Protein AF-A0A381NV30-F1 (afdb_monomer)

Secondary structure (DSSP, 8-state):
-PPPPPHHHHHHHHHHHHHHHH-GGGHHHHHHHHHHHHHHHHHHHHHHT-SS-S----HHHHHHHHHTT--TTTT------HHHHHHHHHHHHHHHIIIIIHHHHHHHHHHHHTTSS-HHHHHHHHHTT-HHHHHHHHHHTTS-HHHHHHHHHHHHHHHHHHHHHHHHS-TT-PPPHHHHHHHHT---SS-TTT-PPEEEEEEETTEEEEEETTT--EE---SSS-TTT---GGGEEEE-SSTT-S-EEEEETTTTEEEEEEE-SSPPPGGGHHHHHHHTHHHHHHHHHTT-BPPPPP-SSSS---TTTTSSS--

Radius of gyration: 19.34 Å; Cα contacts (8 Å, |Δi|>4): 496; chains: 1; bounding box: 48×49×52 Å

Structure (mmCIF, N/CA/C/O backbone):
data_AF-A0A381NV30-F1
#
_entry.id   AF-A0A381NV30-F1
#
loop_
_atom_site.group_PDB
_atom_site.id
_atom_site.type_symbol
_atom_site.label_atom_id
_atom_site.label_alt_id
_atom_site.label_comp_id
_atom_site.label_asym_id
_atom_site.label_entity_id
_atom_site.label_seq_id
_atom_site.pdbx_PDB_ins_code
_atom_site.Cartn_x
_atom_site.Cartn_y
_atom_site.Cartn_z
_atom_site.occupancy
_atom_site.B_iso_or_equiv
_atom_site.auth_seq_id
_atom_site.auth_comp_id
_atom_site.auth_asym_id
_atom_site.auth_atom_id
_atom_site.pdbx_PDB_model_num
ATOM 1 N N . MET A 1 1 ? 3.548 28.035 22.155 1.00 33.06 1 MET A N 1
ATOM 2 C CA . MET A 1 1 ? 4.574 26.983 22.304 1.00 33.06 1 MET A CA 1
ATOM 3 C C . MET A 1 1 ? 4.359 26.017 21.157 1.00 33.06 1 MET A C 1
ATOM 5 O O . MET A 1 1 ? 3.397 25.266 21.190 1.00 33.06 1 MET A O 1
ATOM 9 N N . THR A 1 2 ? 5.133 26.147 20.084 1.00 33.75 2 THR A N 1
ATOM 10 C CA . THR A 1 2 ? 5.095 25.210 18.958 1.00 33.75 2 THR A CA 1
ATOM 11 C C . THR A 1 2 ? 5.756 23.916 19.415 1.00 33.75 2 THR A C 1
ATOM 13 O O . THR A 1 2 ? 6.919 23.932 19.814 1.00 33.75 2 THR A O 1
ATOM 16 N N . CYS A 1 3 ? 4.992 22.823 19.443 1.00 38.00 3 CYS A N 1
ATOM 17 C CA . CYS A 1 3 ? 5.548 21.482 19.610 1.00 38.00 3 CYS A CA 1
ATOM 18 C C . CYS A 1 3 ? 6.599 21.271 18.503 1.00 38.00 3 CYS A C 1
ATOM 20 O O . CYS A 1 3 ? 6.339 21.714 17.380 1.00 38.00 3 CYS A O 1
ATOM 22 N N . PRO A 1 4 ? 7.771 20.671 18.775 1.00 48.91 4 PRO A N 1
ATOM 23 C CA . PRO A 1 4 ? 8.712 20.349 17.708 1.00 48.91 4 PRO A CA 1
ATOM 24 C C . PRO A 1 4 ? 8.004 19.449 16.687 1.00 48.91 4 PRO A C 1
ATOM 26 O O . PRO A 1 4 ? 7.469 18.402 17.050 1.00 48.91 4 PRO A O 1
ATOM 29 N N . THR A 1 5 ? 7.932 19.889 15.431 1.00 58.44 5 THR A N 1
ATOM 30 C CA . THR A 1 5 ? 7.382 19.082 14.341 1.00 58.44 5 THR A CA 1
ATOM 31 C C . THR A 1 5 ? 8.340 17.930 14.043 1.00 58.44 5 THR A C 1
ATOM 33 O O . THR A 1 5 ? 9.559 18.095 14.065 1.00 58.44 5 THR A O 1
ATOM 36 N N . SER A 1 6 ? 7.793 16.730 13.830 1.00 80.12 6 SER A N 1
ATOM 37 C CA . SER A 1 6 ? 8.586 15.562 13.433 1.00 80.12 6 SER A CA 1
ATOM 38 C C . SER A 1 6 ? 9.303 15.851 12.103 1.00 80.12 6 SER A C 1
ATOM 40 O O . SER A 1 6 ? 8.661 16.388 11.195 1.00 80.12 6 SER A O 1
ATOM 42 N N . PRO A 1 7 ? 10.582 15.458 11.919 1.00 90.06 7 PRO A N 1
ATOM 43 C CA . PRO A 1 7 ? 11.287 15.614 10.644 1.00 90.06 7 PRO A CA 1
ATOM 44 C C . PRO A 1 7 ? 10.535 15.024 9.440 1.00 90.06 7 PRO A C 1
ATOM 46 O O . PRO A 1 7 ? 10.698 15.507 8.321 1.00 90.06 7 PRO A O 1
ATOM 49 N N . LEU A 1 8 ? 9.701 13.997 9.657 1.00 93.00 8 LEU A N 1
ATOM 50 C CA . LEU A 1 8 ? 8.838 13.418 8.622 1.00 93.00 8 LEU A CA 1
ATOM 51 C C . LEU A 1 8 ? 7.687 14.351 8.228 1.00 93.00 8 LEU A C 1
ATOM 53 O O . LEU A 1 8 ? 7.374 14.459 7.046 1.00 93.00 8 LEU A O 1
ATOM 57 N N . LEU A 1 9 ? 7.083 15.055 9.191 1.00 93.19 9 LEU A N 1
ATOM 58 C CA . LEU A 1 9 ? 6.011 16.020 8.922 1.00 93.19 9 LEU A CA 1
ATOM 59 C C . LEU A 1 9 ? 6.534 17.216 8.125 1.00 93.19 9 LEU A C 1
ATOM 61 O O . LEU A 1 9 ? 5.873 17.664 7.189 1.00 93.19 9 LEU A O 1
ATOM 65 N N . ASP A 1 10 ? 7.737 17.694 8.446 1.00 93.62 10 ASP A N 1
ATOM 66 C CA . ASP A 1 10 ? 8.376 18.780 7.699 1.00 93.62 10 ASP A CA 1
ATOM 67 C C . ASP A 1 10 ? 8.672 18.354 6.248 1.00 93.62 10 ASP A C 1
ATOM 69 O O . ASP A 1 10 ? 8.380 19.099 5.307 1.00 93.62 10 ASP A O 1
ATOM 73 N N . GLN A 1 11 ? 9.180 17.130 6.048 1.00 95.12 11 GLN A N 1
ATOM 74 C CA . GLN A 1 11 ? 9.400 16.555 4.714 1.00 95.12 11 GLN A CA 1
ATOM 75 C C . GLN A 1 11 ? 8.091 16.409 3.928 1.00 95.12 11 GLN A C 1
ATOM 77 O O . GLN A 1 11 ? 8.014 16.849 2.777 1.00 95.12 11 GLN A O 1
ATOM 82 N N . ALA A 1 12 ? 7.048 15.855 4.550 1.00 96.12 12 ALA A N 1
ATOM 83 C CA . ALA A 1 12 ? 5.730 15.711 3.941 1.00 96.12 12 ALA A CA 1
ATOM 84 C C . ALA A 1 12 ? 5.158 17.075 3.519 1.00 96.12 12 ALA A C 1
ATOM 86 O O . ALA A 1 12 ? 4.729 17.259 2.376 1.00 96.12 12 ALA A O 1
ATOM 87 N N . GLN A 1 13 ? 5.230 18.072 4.406 1.00 96.06 13 GLN A N 1
ATOM 88 C CA . GLN A 1 13 ? 4.738 19.422 4.144 1.00 96.06 13 GLN A CA 1
ATOM 89 C C . GLN A 1 13 ? 5.488 20.114 3.005 1.00 96.06 13 GLN A C 1
ATOM 91 O O . GLN A 1 13 ? 4.851 20.738 2.145 1.00 96.06 13 GLN A O 1
ATOM 96 N N . ALA A 1 14 ? 6.815 19.989 2.964 1.00 96.00 14 ALA A N 1
ATOM 97 C CA . ALA A 1 14 ? 7.620 20.501 1.862 1.00 96.00 14 ALA A CA 1
ATOM 98 C C . ALA A 1 14 ? 7.223 19.837 0.535 1.00 96.00 14 ALA A C 1
ATOM 100 O O . ALA A 1 14 ? 6.992 20.531 -0.461 1.00 96.00 14 ALA A O 1
ATOM 101 N N . ARG A 1 15 ? 7.054 18.508 0.533 1.00 96.12 15 ARG A N 1
ATOM 102 C CA . ARG A 1 15 ? 6.697 17.746 -0.666 1.00 96.12 15 ARG A CA 1
ATOM 103 C C . ARG A 1 15 ? 5.306 18.097 -1.194 1.00 96.12 15 ARG A C 1
ATOM 105 O O . ARG A 1 15 ? 5.177 18.375 -2.385 1.00 96.12 15 ARG A O 1
ATOM 112 N N . TRP A 1 16 ? 4.291 18.198 -0.333 1.00 97.44 16 TRP A N 1
ATOM 113 C CA . TRP A 1 16 ? 2.950 18.652 -0.730 1.00 97.44 16 TRP A CA 1
ATOM 114 C C . TRP A 1 16 ? 2.937 20.077 -1.272 1.00 97.44 16 TRP A C 1
ATOM 116 O O . TRP A 1 16 ? 2.204 20.369 -2.213 1.00 97.44 16 TRP A O 1
ATOM 126 N N . THR A 1 17 ? 3.731 20.973 -0.684 1.00 96.94 17 THR A N 1
ATOM 127 C CA . THR A 1 17 ? 3.820 22.366 -1.146 1.00 96.94 17 THR A CA 1
ATOM 128 C C . THR A 1 17 ? 4.416 22.432 -2.551 1.00 96.94 17 THR A C 1
ATOM 130 O O . THR A 1 17 ? 3.876 23.122 -3.418 1.00 96.94 17 THR A O 1
ATOM 133 N N . ALA A 1 18 ? 5.483 21.667 -2.801 1.00 96.38 18 ALA A N 1
ATOM 134 C CA . ALA A 1 18 ? 6.073 21.545 -4.129 1.00 96.38 18 ALA A CA 1
ATOM 135 C C . ALA A 1 18 ? 5.076 20.947 -5.137 1.00 96.38 18 ALA A C 1
ATOM 137 O O . ALA A 1 18 ? 4.889 21.513 -6.213 1.00 96.38 18 ALA A O 1
ATOM 138 N N . LEU A 1 19 ? 4.387 19.862 -4.766 1.00 95.50 19 LEU A N 1
ATOM 139 C CA . LEU A 1 19 ? 3.415 19.196 -5.634 1.00 95.50 19 LEU A CA 1
ATOM 140 C C . LEU A 1 19 ? 2.226 20.101 -5.977 1.00 95.50 19 LEU A C 1
ATOM 142 O O . LEU A 1 19 ? 1.873 20.218 -7.142 1.00 95.50 19 LEU A O 1
ATOM 146 N N . GLY A 1 20 ? 1.647 20.794 -4.993 1.00 96.00 20 GLY A N 1
ATOM 147 C CA . GLY A 1 20 ? 0.527 21.711 -5.226 1.00 96.00 20 GLY A CA 1
ATOM 148 C C . GLY A 1 20 ? 0.910 22.950 -6.041 1.00 96.00 20 GLY A C 1
ATOM 149 O O . GLY A 1 20 ? 0.062 23.519 -6.720 1.00 96.00 20 GLY A O 1
ATOM 150 N N . THR A 1 21 ? 2.186 23.351 -6.008 1.00 96.38 21 THR A N 1
ATOM 151 C CA . THR A 1 21 ? 2.705 24.421 -6.876 1.00 96.38 21 THR A CA 1
ATOM 152 C C . THR A 1 21 ? 2.874 23.932 -8.315 1.00 96.38 21 THR A C 1
ATOM 154 O O . THR A 1 21 ? 2.541 24.658 -9.247 1.00 96.38 21 THR A O 1
ATOM 157 N N . ALA A 1 22 ? 3.390 22.712 -8.500 1.00 94.12 22 ALA A N 1
ATOM 158 C CA . ALA A 1 22 ? 3.625 22.126 -9.819 1.00 94.12 22 ALA A CA 1
ATOM 159 C C . ALA A 1 22 ? 2.324 21.694 -10.517 1.00 94.12 22 ALA A C 1
ATOM 161 O O . ALA A 1 22 ? 2.171 21.921 -11.716 1.00 94.12 22 ALA A O 1
ATOM 162 N N . THR A 1 23 ? 1.383 21.127 -9.759 1.00 93.62 23 THR A N 1
ATOM 163 C CA . THR A 1 23 ? 0.134 20.549 -10.269 1.00 93.62 23 THR A CA 1
ATOM 164 C C . THR A 1 23 ? -1.047 20.975 -9.384 1.00 93.62 23 THR A C 1
ATOM 166 O O . THR A 1 23 ? -1.479 20.215 -8.511 1.00 93.62 23 THR A O 1
ATOM 169 N N . PRO A 1 24 ? -1.594 22.192 -9.583 1.00 94.44 24 PRO A N 1
ATOM 170 C CA . PRO A 1 24 ? -2.668 22.739 -8.746 1.00 94.44 24 PRO A CA 1
ATOM 171 C C . PRO A 1 24 ? -3.934 21.873 -8.674 1.00 94.44 24 PRO A C 1
ATOM 173 O O . PRO A 1 24 ? -4.606 21.858 -7.643 1.00 94.44 24 PRO A O 1
ATOM 176 N N . ASP A 1 25 ? -4.229 21.104 -9.724 1.00 93.88 25 ASP A N 1
ATOM 177 C CA . ASP A 1 25 ? -5.396 20.212 -9.791 1.00 93.88 25 ASP A CA 1
ATOM 178 C C . ASP A 1 25 ? -5.352 19.082 -8.747 1.00 93.88 25 ASP A C 1
ATOM 180 O O . ASP A 1 25 ? -6.389 18.528 -8.382 1.00 93.88 25 ASP A O 1
ATOM 184 N N . LEU A 1 26 ? -4.173 18.779 -8.190 1.00 94.69 26 LEU A N 1
ATOM 185 C CA . LEU A 1 26 ? -4.021 17.807 -7.105 1.00 94.69 26 LEU A CA 1
ATOM 186 C C . LEU A 1 26 ? -4.407 18.367 -5.729 1.00 94.69 26 LEU A C 1
ATOM 188 O O . LEU A 1 26 ? -4.355 17.627 -4.747 1.00 94.69 26 LEU A O 1
ATOM 192 N N . ALA A 1 27 ? -4.810 19.638 -5.609 1.00 94.94 27 ALA A N 1
ATOM 193 C CA . ALA A 1 27 ? -5.115 20.256 -4.317 1.00 94.94 27 ALA A CA 1
ATOM 194 C C . ALA A 1 27 ? -6.122 19.463 -3.447 1.00 94.94 27 ALA A C 1
ATOM 196 O O . ALA A 1 27 ? -5.835 19.286 -2.258 1.00 94.94 27 ALA A O 1
ATOM 197 N N . PRO A 1 28 ? -7.241 18.919 -3.975 1.00 94.31 28 PRO A N 1
ATOM 198 C CA . PRO A 1 28 ? -8.150 18.089 -3.178 1.00 94.31 28 PRO A CA 1
ATOM 199 C C . PRO A 1 28 ? -7.503 16.780 -2.700 1.00 94.31 28 PRO A C 1
ATOM 201 O O . PRO A 1 28 ? -7.661 16.398 -1.541 1.00 94.31 28 PRO A O 1
ATOM 204 N N . ALA A 1 29 ? -6.722 16.122 -3.563 1.00 94.62 29 ALA A N 1
ATOM 205 C CA . ALA A 1 29 ? -6.013 14.889 -3.222 1.00 94.62 29 ALA A CA 1
ATOM 206 C C . ALA A 1 29 ? -4.933 15.135 -2.155 1.00 94.62 29 ALA A C 1
ATOM 208 O O . ALA A 1 29 ? -4.819 14.367 -1.202 1.00 94.62 29 ALA A O 1
ATOM 209 N N . ILE A 1 30 ? -4.198 16.247 -2.260 1.00 96.62 30 ILE A N 1
ATOM 210 C CA . ILE A 1 30 ? -3.218 16.690 -1.259 1.00 96.62 30 ILE A CA 1
ATOM 211 C C . ILE A 1 30 ? -3.899 16.951 0.090 1.00 96.62 30 ILE A C 1
ATOM 213 O O . ILE A 1 30 ? -3.352 16.590 1.132 1.00 96.62 30 ILE A O 1
ATOM 217 N N . ALA A 1 31 ? -5.086 17.565 0.099 1.00 95.06 31 ALA A N 1
ATOM 218 C CA . ALA A 1 31 ? -5.823 17.832 1.332 1.00 95.06 31 ALA A CA 1
ATOM 219 C C . ALA A 1 31 ? -6.233 16.537 2.052 1.00 95.06 31 ALA A C 1
ATOM 221 O O . ALA A 1 31 ? -5.998 16.413 3.254 1.00 95.06 31 ALA A O 1
ATOM 222 N N . LEU A 1 32 ? -6.771 15.557 1.318 1.00 95.00 32 LEU A N 1
ATOM 223 C CA . LEU A 1 32 ? -7.085 14.235 1.866 1.00 95.00 32 LEU A CA 1
ATOM 224 C C . LEU A 1 32 ? -5.817 13.525 2.364 1.00 95.00 32 LEU A C 1
ATOM 226 O O . LEU A 1 32 ? -5.769 13.036 3.491 1.00 95.00 32 LEU A O 1
ATOM 230 N N . GLN A 1 33 ? -4.763 13.511 1.547 1.00 95.19 33 GLN A N 1
ATOM 231 C CA . GLN A 1 33 ? -3.513 12.837 1.880 1.00 95.19 33 GLN A CA 1
ATOM 232 C C . GLN A 1 33 ? -2.843 13.422 3.129 1.00 95.19 33 GLN A C 1
ATOM 234 O O . GLN A 1 33 ? -2.292 12.661 3.919 1.00 95.1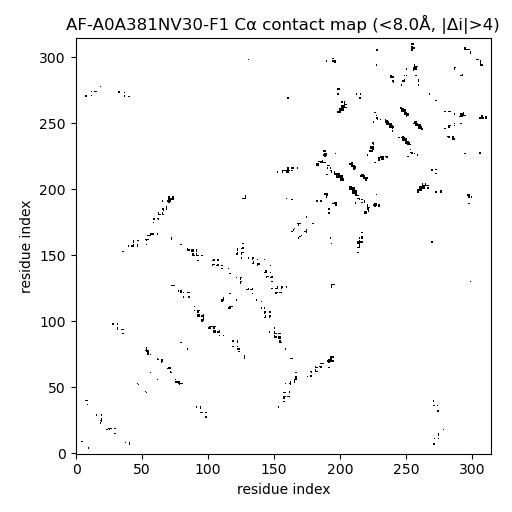9 33 GLN A O 1
ATOM 239 N N . ARG A 1 34 ? -2.934 14.739 3.356 1.00 95.62 34 ARG A N 1
ATOM 240 C CA . ARG A 1 34 ? -2.456 15.382 4.591 1.00 95.62 34 ARG A CA 1
ATOM 241 C C . ARG A 1 34 ? -3.080 14.776 5.841 1.00 95.62 34 ARG A C 1
ATOM 243 O O . ARG A 1 34 ? -2.356 14.467 6.783 1.00 95.62 34 ARG A O 1
ATOM 250 N N . ALA A 1 35 ? -4.399 14.585 5.849 1.00 94.44 35 ALA A N 1
ATOM 251 C CA . ALA A 1 35 ? -5.090 13.985 6.988 1.00 94.44 35 ALA A CA 1
ATOM 252 C C . ALA A 1 35 ? -4.617 12.542 7.234 1.00 94.44 35 ALA A C 1
ATOM 254 O O . ALA A 1 35 ? -4.291 12.177 8.365 1.00 94.44 35 ALA A O 1
ATOM 255 N N . LEU A 1 36 ? -4.514 11.748 6.164 1.00 95.75 36 LEU A N 1
ATOM 256 C CA . LEU A 1 36 ? -4.142 10.333 6.237 1.00 95.75 36 LEU A CA 1
ATOM 257 C C . LEU A 1 36 ? -2.674 10.121 6.642 1.00 95.75 36 LEU A C 1
ATOM 259 O O . LEU A 1 36 ? -2.383 9.296 7.509 1.00 95.75 36 LEU A O 1
ATOM 263 N N . VAL A 1 37 ? -1.743 10.869 6.047 1.00 96.56 37 VAL A N 1
ATOM 264 C CA . VAL A 1 37 ? -0.303 10.734 6.318 1.00 96.56 37 VAL A CA 1
ATOM 265 C C . VAL A 1 37 ? 0.049 11.256 7.707 1.00 96.56 37 VAL A C 1
ATOM 267 O O . VAL A 1 37 ? 0.778 10.577 8.424 1.00 96.56 37 VAL A O 1
ATOM 270 N N . ASN A 1 38 ? -0.510 12.393 8.141 1.00 95.81 38 ASN A N 1
ATOM 271 C CA . ASN A 1 38 ? -0.269 12.890 9.501 1.00 95.81 38 ASN A CA 1
ATOM 272 C C . ASN A 1 38 ? -0.726 11.865 10.547 1.00 95.81 38 ASN A C 1
ATOM 274 O O . ASN A 1 38 ? 0.029 11.533 11.457 1.00 95.81 38 ASN A O 1
ATOM 278 N N . ARG A 1 39 ? -1.921 11.285 10.362 1.00 95.94 39 ARG A N 1
ATOM 279 C CA . ARG A 1 39 ? -2.427 10.215 11.233 1.00 95.94 39 ARG A CA 1
ATOM 280 C C . ARG A 1 39 ? -1.544 8.971 11.190 1.00 95.94 39 ARG A C 1
ATOM 282 O O . ARG A 1 39 ? -1.344 8.341 12.224 1.00 95.94 39 ARG A O 1
ATOM 289 N N . THR A 1 40 ? -1.020 8.614 10.018 1.00 97.19 40 THR A N 1
ATOM 290 C CA . THR A 1 40 ? -0.096 7.481 9.858 1.00 97.19 40 THR A CA 1
ATOM 291 C C . THR A 1 40 ? 1.175 7.706 10.674 1.00 97.19 40 THR A C 1
ATOM 293 O O . THR A 1 40 ? 1.517 6.839 11.472 1.00 97.19 40 THR A O 1
ATOM 296 N N . ILE A 1 41 ? 1.814 8.876 10.545 1.00 96.62 41 ILE A N 1
ATOM 297 C CA . ILE A 1 41 ? 3.022 9.250 11.304 1.00 96.62 41 ILE A CA 1
ATOM 298 C C . ILE A 1 41 ? 2.751 9.163 12.811 1.00 96.62 41 ILE A C 1
ATOM 300 O O . ILE A 1 41 ? 3.440 8.440 13.526 1.00 96.62 41 ILE A O 1
ATOM 304 N N . GLU A 1 42 ? 1.689 9.818 13.286 1.00 96.06 42 GLU A N 1
ATOM 305 C CA . GLU A 1 42 ? 1.317 9.807 14.707 1.00 96.06 42 GLU A CA 1
ATOM 306 C C . GLU A 1 42 ? 1.013 8.392 15.225 1.00 96.06 42 GLU A C 1
ATOM 308 O O . GLU A 1 42 ? 1.336 8.049 16.363 1.00 96.06 42 GLU A O 1
ATOM 313 N N . THR A 1 43 ? 0.381 7.550 14.404 1.00 97.06 43 THR A N 1
ATOM 314 C CA . THR A 1 43 ? 0.029 6.178 14.792 1.00 97.06 43 THR A CA 1
ATOM 315 C C . THR A 1 43 ? 1.263 5.284 14.849 1.00 97.06 43 THR A C 1
ATOM 317 O O . THR A 1 43 ? 1.385 4.511 15.798 1.00 97.06 43 THR A O 1
ATOM 320 N N . VAL A 1 44 ? 2.190 5.398 13.890 1.00 96.31 44 VAL A N 1
ATOM 321 C CA . VAL A 1 44 ? 3.471 4.671 13.919 1.00 96.31 44 VAL A CA 1
ATOM 322 C C . VAL A 1 44 ? 4.264 5.048 15.171 1.00 96.31 44 VAL A C 1
ATOM 324 O O . VAL A 1 44 ? 4.675 4.146 15.905 1.00 96.31 44 VAL A O 1
ATOM 327 N N . ASP A 1 45 ? 4.387 6.343 15.480 1.00 94.75 45 ASP A N 1
ATOM 328 C CA . ASP A 1 45 ? 5.088 6.824 16.679 1.00 94.75 45 ASP A CA 1
ATOM 329 C C . ASP A 1 45 ? 4.488 6.226 17.964 1.00 94.75 45 ASP A C 1
ATOM 331 O O . ASP A 1 45 ? 5.211 5.742 18.837 1.00 94.75 45 ASP A O 1
ATOM 335 N N . ARG A 1 46 ? 3.152 6.195 18.072 1.00 95.69 46 ARG A N 1
ATOM 336 C CA . ARG A 1 46 ? 2.448 5.615 19.230 1.00 95.69 46 ARG A CA 1
ATOM 337 C C . ARG A 1 46 ? 2.622 4.102 19.326 1.00 95.69 46 ARG A C 1
ATOM 339 O O . ARG A 1 46 ? 2.828 3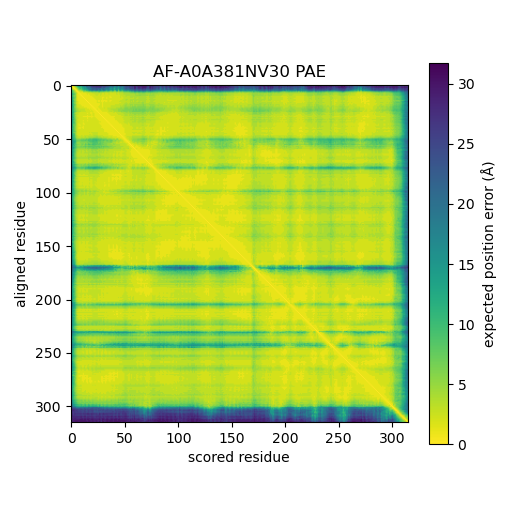.589 20.421 1.00 95.69 46 ARG A O 1
ATOM 346 N N . LEU A 1 47 ? 2.547 3.386 18.204 1.00 95.25 47 LEU A N 1
ATOM 347 C CA . LEU A 1 47 ? 2.733 1.933 18.155 1.00 95.25 47 LEU A CA 1
ATOM 348 C C . LEU A 1 47 ? 4.152 1.529 18.569 1.00 95.25 47 LEU A C 1
ATOM 350 O O . LEU A 1 47 ? 4.333 0.548 19.283 1.00 95.25 47 LEU A O 1
ATOM 354 N N . GLN A 1 48 ? 5.161 2.299 18.160 1.00 91.94 48 GLN A N 1
ATOM 355 C CA . GLN A 1 48 ? 6.559 2.058 18.520 1.00 91.94 48 GLN A CA 1
ATOM 356 C C . GLN A 1 48 ? 6.866 2.300 20.008 1.00 91.94 48 GLN A C 1
ATOM 358 O O . GLN A 1 48 ? 7.906 1.838 20.490 1.00 91.94 48 GLN A O 1
ATOM 363 N N . GLN A 1 49 ? 5.993 3.024 20.713 1.00 92.06 49 GLN A N 1
ATOM 364 C CA . GLN A 1 49 ? 6.090 3.323 22.144 1.00 92.06 49 GLN A CA 1
ATOM 365 C C . GLN A 1 49 ? 5.299 2.346 23.025 1.00 92.06 49 GLN A C 1
ATOM 367 O O . GLN A 1 49 ? 5.325 2.489 24.245 1.00 92.06 49 GLN A O 1
ATOM 372 N N . LEU A 1 50 ? 4.589 1.376 22.439 1.00 90.88 50 LEU A N 1
ATOM 373 C CA . LEU A 1 50 ? 3.882 0.360 23.215 1.00 90.88 50 LEU A CA 1
ATOM 374 C C . LEU A 1 50 ? 4.866 -0.533 23.979 1.00 90.88 50 LEU A C 1
ATOM 376 O O . LEU A 1 50 ? 5.904 -0.927 23.449 1.00 90.88 50 LEU A O 1
ATOM 380 N N . ASP A 1 51 ? 4.489 -0.904 25.204 1.00 87.38 51 ASP A N 1
ATOM 381 C CA . ASP A 1 51 ? 5.277 -1.819 26.042 1.00 87.38 51 ASP A CA 1
ATOM 382 C C . ASP A 1 51 ? 5.388 -3.220 25.422 1.00 87.38 51 ASP A C 1
ATOM 384 O O . ASP A 1 51 ? 6.385 -3.916 25.612 1.00 87.38 51 ASP A O 1
ATOM 388 N N . LYS A 1 52 ? 4.352 -3.638 24.686 1.00 85.75 52 LYS A N 1
ATOM 389 C CA . LYS A 1 52 ? 4.292 -4.921 23.987 1.00 85.75 52 LYS A CA 1
ATOM 390 C C . LYS A 1 52 ? 4.326 -4.713 22.473 1.00 85.75 52 LYS A C 1
ATOM 392 O O . LYS A 1 52 ? 3.594 -3.853 21.975 1.00 85.75 52 LYS A O 1
ATOM 397 N N . PRO A 1 53 ? 5.123 -5.501 21.730 1.00 86.25 53 PRO A N 1
ATOM 398 C CA . PRO A 1 53 ? 5.124 -5.428 20.279 1.00 86.25 53 PRO A CA 1
ATOM 399 C C . PRO A 1 53 ? 3.807 -5.966 19.705 1.00 86.25 53 PRO A C 1
ATOM 401 O O . PRO A 1 53 ? 3.203 -6.883 20.251 1.00 86.25 53 PRO A O 1
ATOM 404 N N . VAL A 1 54 ? 3.397 -5.426 18.554 1.00 88.44 54 VAL A N 1
ATOM 405 C CA . VAL A 1 54 ? 2.226 -5.908 17.791 1.00 88.44 54 VAL A CA 1
ATOM 406 C C . VAL A 1 54 ? 2.391 -7.371 17.356 1.00 88.44 54 VAL A C 1
ATOM 408 O O . VAL A 1 54 ? 1.410 -8.104 17.233 1.00 88.44 54 VAL A O 1
ATOM 411 N N . LEU A 1 55 ? 3.639 -7.769 17.102 1.00 91.00 55 LEU A N 1
ATOM 412 C CA . LEU A 1 55 ? 4.035 -9.100 16.673 1.00 91.00 55 LEU A CA 1
ATOM 413 C C . LEU A 1 55 ? 5.338 -9.495 17.368 1.00 91.00 55 LEU A C 1
ATOM 415 O O . LEU A 1 55 ? 6.319 -8.749 17.309 1.00 91.00 55 LEU A O 1
ATOM 419 N N . ASP A 1 56 ? 5.344 -10.695 17.934 1.00 89.50 56 ASP A N 1
ATOM 420 C CA . ASP A 1 56 ? 6.536 -11.380 18.423 1.00 89.50 56 ASP A CA 1
ATOM 421 C C . ASP A 1 56 ? 6.826 -12.578 17.507 1.00 89.50 56 ASP A C 1
ATOM 423 O O . ASP A 1 56 ? 6.190 -13.627 17.609 1.00 89.50 56 ASP A O 1
ATOM 427 N N . LEU A 1 57 ? 7.720 -12.382 16.532 1.00 90.75 57 LEU A N 1
ATOM 428 C CA . LEU A 1 57 ? 8.084 -13.399 15.546 1.00 90.75 57 LEU A CA 1
ATOM 429 C C . LEU A 1 57 ? 9.601 -13.535 15.460 1.00 90.75 57 LEU A C 1
ATOM 431 O O . LEU A 1 57 ? 10.301 -12.649 14.971 1.00 90.75 57 LEU A O 1
ATOM 435 N N . GLU A 1 58 ? 10.087 -14.709 15.849 1.00 90.56 58 GLU A N 1
ATOM 436 C CA . GLU A 1 58 ? 11.498 -15.061 15.758 1.00 90.56 58 GLU A CA 1
ATOM 437 C C . GLU A 1 58 ? 12.003 -15.062 14.298 1.00 90.56 58 GLU A C 1
ATOM 439 O O . GLU A 1 58 ? 11.397 -15.714 13.431 1.00 90.56 58 GLU A O 1
ATOM 444 N N . PRO A 1 59 ? 13.163 -14.440 13.996 1.00 89.38 59 PRO A N 1
ATOM 445 C CA . PRO A 1 59 ? 13.710 -14.376 12.637 1.00 89.38 59 PRO A CA 1
ATOM 446 C C . PRO A 1 59 ? 13.903 -15.746 11.968 1.00 89.38 59 PRO A C 1
ATOM 448 O O . PRO A 1 59 ? 13.766 -15.881 10.750 1.00 89.38 59 PRO A O 1
ATOM 451 N N . GLY A 1 60 ? 14.200 -16.792 12.750 1.00 92.00 60 GLY A N 1
ATOM 452 C CA . GLY A 1 60 ? 14.336 -18.162 12.245 1.00 92.00 60 GLY A CA 1
ATOM 453 C C . GLY A 1 60 ? 13.018 -18.762 11.741 1.00 92.00 60 GLY A C 1
ATOM 454 O O . GLY A 1 60 ? 13.005 -19.455 10.715 1.00 92.00 60 GLY A O 1
ATOM 455 N N . LEU A 1 61 ? 11.904 -18.464 12.417 1.00 94.75 61 LEU A N 1
ATOM 456 C CA . LEU A 1 61 ? 10.571 -18.874 11.976 1.00 94.75 61 LEU A CA 1
ATOM 457 C C . LEU A 1 61 ? 10.151 -18.070 10.742 1.00 94.75 61 LEU A C 1
ATOM 459 O O . LEU A 1 61 ? 9.731 -18.670 9.752 1.00 94.75 61 LEU A O 1
ATOM 463 N N . ALA A 1 62 ? 10.378 -16.751 10.740 1.00 96.12 62 ALA A N 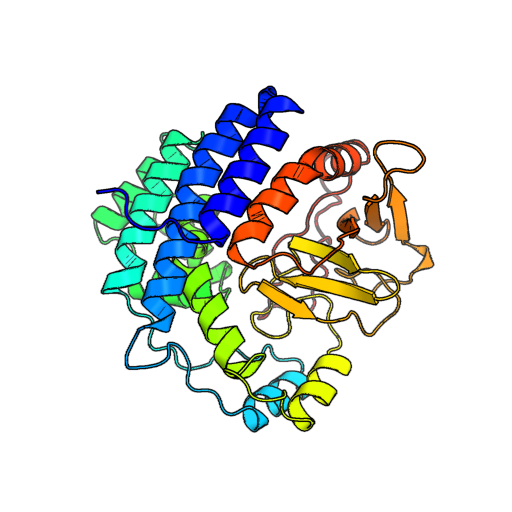1
ATOM 464 C CA . ALA A 1 62 ? 10.154 -15.910 9.564 1.00 96.12 62 ALA A CA 1
ATOM 465 C C . ALA A 1 62 ? 10.903 -16.451 8.331 1.00 96.12 62 ALA A C 1
ATOM 467 O O . ALA A 1 62 ? 10.301 -16.662 7.278 1.00 96.12 62 ALA A O 1
ATOM 468 N N . ALA A 1 63 ? 12.191 -16.784 8.472 1.00 96.56 63 ALA A N 1
ATOM 469 C CA . ALA A 1 63 ? 12.989 -17.363 7.391 1.00 96.56 63 ALA A CA 1
ATOM 470 C C . ALA A 1 63 ? 12.441 -18.719 6.910 1.00 96.56 63 ALA A C 1
ATOM 472 O O . ALA A 1 63 ? 12.489 -19.022 5.717 1.00 96.56 63 ALA A O 1
ATOM 473 N N . THR A 1 64 ? 11.908 -19.538 7.821 1.00 97.25 64 THR A N 1
ATOM 474 C CA . THR A 1 64 ? 11.276 -20.823 7.483 1.00 97.25 64 THR A CA 1
ATOM 475 C C . THR A 1 64 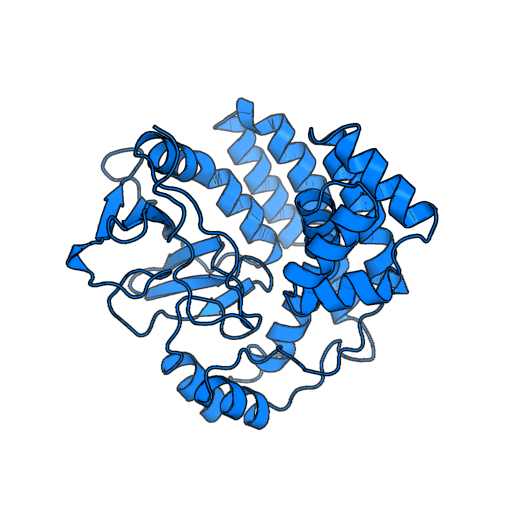? 10.019 -20.613 6.641 1.00 97.25 64 THR A C 1
ATOM 477 O O . THR A 1 64 ? 9.857 -21.283 5.621 1.00 97.25 64 THR A O 1
ATOM 480 N N . LYS A 1 65 ? 9.174 -19.642 7.007 1.00 97.38 65 LYS A N 1
ATOM 481 C CA . LYS A 1 65 ? 7.973 -19.283 6.238 1.00 97.38 65 LYS A CA 1
ATOM 482 C C . LYS A 1 65 ? 8.324 -18.789 4.839 1.00 97.38 65 LYS A C 1
ATOM 484 O O . LYS A 1 65 ? 7.761 -19.293 3.871 1.00 97.38 65 LYS A O 1
ATOM 489 N N . LEU A 1 66 ? 9.313 -17.900 4.719 1.00 97.38 66 LEU A N 1
ATOM 490 C CA . LEU A 1 66 ? 9.749 -17.384 3.419 1.00 97.38 66 LEU A CA 1
ATOM 491 C C . LEU A 1 66 ? 10.259 -18.490 2.486 1.00 97.38 66 LEU A C 1
ATOM 493 O O . LEU A 1 66 ? 9.897 -18.517 1.314 1.00 97.38 66 LEU A O 1
ATOM 497 N N . ARG A 1 67 ? 11.044 -19.449 3.000 1.00 96.88 67 ARG A N 1
ATOM 498 C CA . ARG A 1 67 ? 11.501 -20.612 2.209 1.00 96.88 67 ARG A CA 1
ATOM 499 C C . ARG A 1 67 ? 10.356 -21.525 1.777 1.00 96.88 67 ARG A C 1
ATOM 501 O O . ARG A 1 67 ? 10.462 -22.183 0.749 1.00 96.88 67 ARG A O 1
ATOM 508 N N . ALA A 1 68 ? 9.273 -21.553 2.548 1.00 95.88 68 ALA A N 1
ATOM 509 C CA . ALA A 1 68 ? 8.032 -22.230 2.194 1.00 95.88 68 ALA A CA 1
ATOM 510 C C . ALA A 1 68 ? 7.107 -21.373 1.306 1.00 95.88 68 ALA A C 1
ATOM 512 O O . ALA A 1 68 ? 5.968 -21.765 1.079 1.00 95.88 68 ALA A O 1
ATOM 513 N N . SER A 1 69 ? 7.582 -20.228 0.794 1.00 94.50 69 SER A N 1
ATOM 514 C CA . SER A 1 69 ? 6.811 -19.289 -0.037 1.00 94.50 69 SER A CA 1
ATOM 515 C C . SER A 1 69 ? 5.613 -18.636 0.676 1.00 94.50 69 SER A C 1
ATOM 517 O O . SER A 1 69 ? 4.690 -18.124 0.046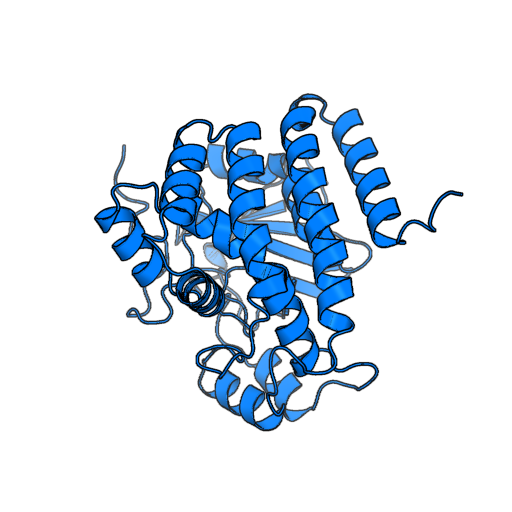 1.00 94.50 69 SER A O 1
ATOM 519 N N . THR A 1 70 ? 5.650 -18.587 2.009 1.00 95.31 70 THR A N 1
ATOM 520 C CA . THR A 1 70 ? 4.613 -17.977 2.850 1.00 95.31 70 THR A CA 1
ATOM 521 C C . THR A 1 70 ? 5.093 -16.629 3.391 1.00 95.31 70 THR A C 1
ATOM 523 O O . THR A 1 70 ? 6.156 -16.587 4.018 1.00 95.31 70 THR A O 1
ATOM 526 N N . PRO A 1 71 ? 4.326 -15.530 3.228 1.00 97.00 71 PRO A N 1
ATOM 527 C CA . PRO A 1 71 ? 4.688 -14.244 3.812 1.00 97.00 71 PRO A CA 1
ATOM 528 C C . PRO A 1 71 ? 4.878 -14.321 5.332 1.00 97.00 71 PRO A C 1
ATOM 530 O O . PRO A 1 71 ? 4.107 -14.979 6.036 1.00 97.00 71 PRO A O 1
ATOM 533 N N . ALA A 1 72 ? 5.894 -13.636 5.852 1.00 97.06 72 ALA A N 1
ATOM 534 C CA . ALA A 1 72 ? 6.326 -13.761 7.241 1.00 97.06 72 ALA A CA 1
ATOM 535 C C . ALA A 1 72 ? 5.229 -13.410 8.257 1.00 97.06 72 ALA A C 1
ATOM 537 O O . ALA A 1 72 ? 5.120 -14.088 9.271 1.00 97.06 72 ALA A O 1
ATOM 538 N N . LEU A 1 73 ? 4.371 -12.427 7.975 1.00 95.75 73 LEU A N 1
ATOM 539 C CA . LEU A 1 73 ? 3.316 -11.985 8.897 1.00 95.75 73 LEU A CA 1
ATOM 540 C C . LEU A 1 73 ? 2.023 -12.818 8.793 1.00 95.75 73 LEU A C 1
ATOM 542 O O . LEU A 1 73 ? 1.103 -12.637 9.584 1.00 95.75 73 LEU A O 1
ATOM 546 N N . ARG A 1 74 ? 1.909 -13.706 7.798 1.00 93.56 74 ARG A N 1
ATOM 547 C CA . ARG A 1 74 ? 0.654 -14.409 7.488 1.00 93.56 74 ARG A CA 1
ATOM 548 C C . ARG A 1 74 ? 0.340 -15.505 8.506 1.00 93.56 74 ARG A C 1
ATOM 550 O O . ARG A 1 74 ? 1.137 -16.426 8.646 1.00 93.56 74 ARG A O 1
ATOM 557 N N . GLY A 1 75 ? -0.832 -15.463 9.135 1.00 90.69 75 GLY A N 1
ATOM 558 C CA . GLY A 1 75 ? -1.255 -16.484 10.103 1.00 90.69 75 GLY A CA 1
ATOM 559 C C . GLY A 1 75 ? -0.492 -16.441 11.430 1.00 90.69 75 GLY A C 1
ATOM 560 O O . GLY A 1 75 ? -0.505 -17.421 12.168 1.00 90.69 75 GLY A O 1
ATOM 561 N N . GLU A 1 76 ? 0.196 -15.332 11.712 1.00 92.62 76 GLU A N 1
ATOM 562 C CA . GLU A 1 76 ? 0.774 -15.080 13.030 1.00 92.62 76 GLU A CA 1
ATOM 563 C C . GLU A 1 76 ? -0.297 -14.596 14.009 1.00 92.62 76 GLU A C 1
ATOM 565 O O . GLU A 1 76 ? -1.295 -13.990 13.615 1.00 92.62 76 GLU A O 1
ATOM 570 N N . VAL A 1 77 ? -0.076 -14.839 15.300 1.00 86.38 77 VAL A N 1
ATOM 571 C CA . VAL A 1 77 ? -0.943 -14.309 16.356 1.00 86.38 77 VAL A CA 1
ATOM 572 C C . VAL A 1 77 ? -0.580 -12.848 16.598 1.00 86.38 77 VAL A C 1
ATOM 574 O O . VAL A 1 77 ? 0.565 -12.531 16.912 1.00 86.38 77 VAL A O 1
ATOM 577 N N . LEU A 1 78 ? -1.561 -11.960 16.450 1.00 85.56 78 LEU A N 1
ATOM 578 C CA . LEU A 1 78 ? -1.366 -10.515 16.537 1.00 85.56 78 LEU A CA 1
ATOM 579 C C . LEU A 1 78 ? -2.024 -9.956 17.795 1.00 85.56 78 LEU A C 1
ATOM 581 O O . LEU A 1 78 ? -3.208 -10.191 18.039 1.00 85.56 78 LEU A O 1
ATOM 585 N N . GLU A 1 79 ? -1.290 -9.128 18.534 1.00 88.31 79 GLU A N 1
ATOM 586 C CA . GLU A 1 79 ? -1.849 -8.299 19.605 1.00 88.31 79 GLU A CA 1
ATOM 587 C C . GLU A 1 79 ? -2.158 -6.900 19.048 1.00 88.31 79 GLU A C 1
ATOM 589 O O . GLU A 1 79 ? -1.497 -5.912 19.365 1.00 88.31 79 GLU A O 1
ATOM 594 N N . LEU A 1 80 ? -3.152 -6.804 18.153 1.00 93.56 80 LEU A N 1
ATOM 595 C CA . LEU A 1 80 ? -3.561 -5.513 17.591 1.00 93.56 80 LEU A CA 1
ATOM 596 C C . LEU A 1 80 ? -4.168 -4.619 18.693 1.00 93.56 80 LEU A C 1
ATOM 598 O O . LEU A 1 80 ? -5.155 -5.016 19.316 1.00 93.56 80 LEU A O 1
ATOM 602 N N . PRO A 1 81 ? -3.658 -3.390 18.915 1.00 95.56 81 PRO A N 1
ATOM 603 C CA . PRO A 1 81 ? -4.205 -2.476 19.914 1.00 95.56 81 PRO A CA 1
ATOM 604 C C . PRO A 1 81 ? -5.509 -1.853 19.396 1.00 95.56 81 PRO A C 1
ATOM 606 O O . PRO A 1 81 ? -5.520 -0.752 18.845 1.00 95.56 81 PRO A O 1
ATOM 609 N N . VAL A 1 82 ? -6.626 -2.569 19.544 1.00 96.06 82 VAL A N 1
ATOM 610 C CA . VAL A 1 82 ? -7.936 -2.170 18.995 1.00 96.06 82 VAL A CA 1
ATOM 611 C C . VAL A 1 82 ? -8.384 -0.797 19.507 1.00 96.06 82 VAL A C 1
ATOM 613 O O . VAL A 1 82 ? -8.923 -0.018 18.727 1.00 96.06 82 VAL A O 1
ATOM 616 N N . ASP A 1 83 ? -8.084 -0.446 20.758 1.00 96.12 83 ASP A N 1
ATOM 617 C CA . ASP A 1 83 ? -8.406 0.876 21.319 1.00 96.12 83 ASP A CA 1
ATOM 618 C C . ASP A 1 83 ? -7.673 2.024 20.606 1.00 96.12 83 ASP A C 1
ATOM 620 O O . ASP A 1 83 ? -8.160 3.154 20.555 1.00 96.12 83 ASP A O 1
ATOM 624 N N . LEU A 1 84 ? -6.501 1.735 20.033 1.00 96.88 84 LEU A N 1
ATOM 625 C CA . LEU A 1 84 ? -5.729 2.678 19.231 1.00 96.88 84 LEU A CA 1
ATOM 626 C C . LEU A 1 84 ? -6.213 2.704 17.777 1.00 96.88 84 LEU A C 1
ATOM 628 O O . LEU A 1 84 ? -6.402 3.783 17.221 1.00 96.88 84 LEU A O 1
ATOM 632 N N . LEU A 1 85 ? -6.387 1.531 17.163 1.00 98.12 85 LEU A N 1
ATOM 633 C CA . LEU A 1 85 ? -6.623 1.395 15.720 1.00 98.12 85 LEU A CA 1
ATOM 634 C C . LEU A 1 85 ? -8.100 1.529 15.330 1.00 98.12 85 LEU A C 1
ATOM 636 O O . LEU A 1 85 ? -8.416 2.037 14.257 1.00 98.12 85 LEU A O 1
ATOM 640 N N . GLY A 1 86 ? -9.016 1.099 16.196 1.00 98.12 86 GLY A N 1
ATOM 641 C CA . GLY A 1 86 ? -10.456 1.108 15.952 1.00 98.12 86 GLY A CA 1
ATOM 642 C C . GLY A 1 86 ? -11.007 2.495 15.615 1.00 98.12 86 GLY A C 1
ATOM 643 O O . GLY A 1 86 ? -11.642 2.634 14.568 1.00 98.12 86 GLY A O 1
ATOM 644 N N . PRO A 1 87 ? -10.716 3.545 16.412 1.00 98.50 87 PRO A N 1
ATOM 645 C CA . PRO A 1 87 ? -11.117 4.915 16.090 1.00 98.50 87 PRO A CA 1
ATOM 646 C C . PRO A 1 87 ? -10.640 5.389 14.710 1.00 98.50 87 PRO A C 1
ATOM 648 O O . PRO A 1 87 ? -11.344 6.151 14.047 1.00 98.50 87 PRO A O 1
ATOM 651 N N . LEU A 1 88 ? -9.482 4.908 14.243 1.00 98.44 88 LEU A N 1
ATOM 652 C CA . LEU A 1 88 ? -8.916 5.301 12.951 1.00 98.44 88 LEU A CA 1
ATOM 653 C C . LEU A 1 88 ? -9.754 4.785 11.775 1.00 98.44 88 LEU A C 1
ATOM 655 O O . LEU A 1 88 ? -9.778 5.440 10.738 1.00 98.44 88 LEU A O 1
ATOM 659 N N . VAL A 1 89 ? -10.478 3.667 11.929 1.00 98.62 89 VAL A N 1
ATOM 660 C CA . VAL A 1 89 ? -11.392 3.147 10.892 1.00 98.62 89 VAL A CA 1
ATOM 661 C C . VAL A 1 89 ? -12.541 4.129 10.652 1.00 98.62 89 VAL A C 1
ATOM 663 O O . VAL A 1 89 ? -12.882 4.431 9.507 1.00 98.62 89 VAL A O 1
ATOM 666 N N . PHE A 1 90 ? -13.124 4.666 11.727 1.00 98.50 90 PHE A N 1
ATOM 667 C CA . PHE A 1 90 ? -14.205 5.652 11.643 1.00 98.50 90 PHE A CA 1
ATOM 668 C C . PHE A 1 90 ? -13.712 6.955 11.032 1.00 98.50 90 PHE A C 1
ATOM 670 O O . PHE A 1 90 ? -14.322 7.465 10.095 1.00 98.50 90 PHE A O 1
ATOM 677 N N . GLN A 1 91 ? -12.567 7.441 11.511 1.00 98.12 91 GLN A N 1
ATOM 678 C CA . GLN A 1 91 ? -11.954 8.645 10.968 1.00 98.12 91 GLN A CA 1
ATOM 679 C C . GLN A 1 91 ? -11.583 8.469 9.487 1.00 98.12 91 GLN A C 1
ATOM 681 O O . GLN A 1 91 ? -11.785 9.386 8.702 1.00 98.12 91 GLN A O 1
ATOM 686 N N . ALA A 1 92 ? -11.108 7.290 9.069 1.00 98.00 92 ALA A N 1
ATOM 687 C CA . ALA A 1 92 ? -10.850 7.002 7.660 1.00 98.00 92 ALA A CA 1
ATOM 688 C C . ALA A 1 92 ? -12.143 7.038 6.831 1.00 98.00 92 ALA A C 1
ATOM 690 O O . ALA A 1 92 ? -12.134 7.553 5.717 1.00 98.00 92 ALA A O 1
ATOM 691 N N . CYS A 1 93 ? -13.275 6.564 7.362 1.00 98.31 93 CYS A N 1
ATOM 692 C CA . CYS A 1 93 ? -14.562 6.723 6.682 1.00 98.31 93 CYS A CA 1
ATOM 693 C C . CYS A 1 93 ? -14.962 8.203 6.544 1.00 98.31 93 CYS A C 1
ATOM 695 O O . CYS A 1 93 ? -15.443 8.593 5.481 1.00 98.31 93 CYS A O 1
ATOM 697 N N . ASP A 1 94 ? -14.746 9.021 7.579 1.00 98.00 94 ASP A N 1
ATOM 698 C CA . ASP A 1 94 ? -15.024 10.466 7.555 1.00 98.00 94 ASP A CA 1
ATOM 699 C C . ASP A 1 94 ? -14.146 11.205 6.526 1.00 98.00 94 ASP A C 1
ATOM 701 O O . ASP A 1 94 ? -14.637 12.033 5.746 1.00 98.00 94 ASP A O 1
ATOM 705 N N . ASP A 1 95 ? -12.859 10.853 6.466 1.00 97.12 95 ASP A N 1
ATOM 706 C CA . ASP A 1 95 ? -11.913 11.396 5.490 1.00 97.12 95 ASP A CA 1
ATOM 707 C C . ASP A 1 95 ? -12.309 11.003 4.063 1.00 97.12 95 ASP A C 1
ATOM 709 O O . ASP A 1 95 ? -12.356 11.852 3.175 1.00 97.12 95 ASP A O 1
ATOM 713 N N . LEU A 1 96 ? -12.653 9.731 3.833 1.00 96.69 96 LEU A N 1
ATOM 714 C CA . LEU A 1 96 ? -13.091 9.243 2.523 1.00 96.69 96 LEU A CA 1
ATOM 715 C C . LEU A 1 96 ? -14.413 9.887 2.091 1.00 96.69 96 LEU A C 1
ATOM 717 O O . LEU A 1 96 ? -14.566 10.236 0.919 1.00 96.69 96 LEU A O 1
ATOM 721 N N . ALA A 1 97 ? -15.356 10.083 3.018 1.00 97.06 97 ALA A N 1
ATOM 722 C CA . ALA A 1 97 ? -16.611 10.775 2.741 1.00 97.06 97 ALA A CA 1
ATOM 723 C C . ALA A 1 97 ? -16.348 12.206 2.250 1.00 97.06 97 ALA A C 1
ATOM 725 O O . ALA A 1 97 ? -16.868 12.608 1.206 1.00 97.06 97 ALA A O 1
ATOM 726 N N . SER A 1 98 ? -15.476 12.930 2.954 1.00 94.94 98 SER A N 1
ATOM 727 C CA . SER A 1 98 ? -15.068 14.299 2.612 1.00 94.94 98 SER A CA 1
ATOM 728 C C . SER A 1 98 ? -14.194 14.365 1.351 1.00 94.94 98 SER A C 1
ATOM 730 O O . SER A 1 98 ? -14.223 15.355 0.625 1.00 94.94 98 SER A O 1
ATOM 732 N N . GLY A 1 99 ? -13.441 13.299 1.073 1.00 91.94 99 GLY A N 1
ATOM 733 C CA . GLY A 1 99 ? -12.506 13.160 -0.044 1.00 91.94 99 GLY A CA 1
ATOM 734 C C . GLY A 1 99 ? -13.115 12.648 -1.352 1.00 91.94 99 GLY A C 1
ATOM 735 O O . GLY A 1 99 ? -12.374 12.347 -2.282 1.00 91.94 99 GLY A O 1
ATOM 736 N N . GLY A 1 100 ? -14.445 12.537 -1.435 1.00 92.06 100 GLY A N 1
ATOM 737 C CA . GLY A 1 100 ? -15.167 12.238 -2.678 1.00 92.06 100 GLY A CA 1
ATOM 738 C C . GLY A 1 100 ? -16.030 10.975 -2.652 1.00 92.06 100 GLY A C 1
ATOM 739 O O . GLY A 1 100 ? -16.911 10.840 -3.498 1.00 92.06 100 GLY A O 1
ATOM 740 N N . ALA A 1 101 ? -15.862 10.077 -1.674 1.00 94.56 101 ALA A N 1
ATOM 741 C CA . ALA A 1 101 ? -16.726 8.896 -1.548 1.00 94.56 101 ALA A CA 1
ATOM 742 C C . ALA A 1 101 ? -18.123 9.234 -0.984 1.00 94.56 101 ALA A C 1
ATOM 744 O O . ALA A 1 101 ? -19.052 8.431 -1.115 1.00 94.56 101 ALA A O 1
ATOM 745 N N . GLY A 1 102 ? -18.289 10.412 -0.368 1.00 96.69 102 GLY A N 1
ATOM 746 C CA . GLY A 1 102 ? -19.571 10.969 0.064 1.00 96.69 102 GLY A CA 1
ATOM 747 C C . GLY A 1 102 ? -20.438 9.994 0.863 1.00 96.69 102 GLY A C 1
ATOM 748 O O . GLY A 1 102 ? -19.985 9.352 1.815 1.00 96.69 102 GLY A O 1
ATOM 749 N N . GLU A 1 103 ? -21.700 9.848 0.447 1.00 98.00 103 GLU A N 1
ATOM 750 C CA . GLU A 1 103 ? -22.667 8.964 1.108 1.00 98.00 103 GLU A CA 1
ATOM 751 C C . GLU A 1 103 ? -22.221 7.500 1.178 1.00 98.00 103 GLU A C 1
ATOM 753 O O . GLU A 1 103 ? -22.629 6.787 2.095 1.00 98.00 103 GLU A O 1
ATOM 758 N N . VAL A 1 104 ? -21.405 7.028 0.229 1.00 98.19 104 VAL A N 1
ATOM 759 C CA . VAL A 1 104 ? -20.955 5.632 0.214 1.00 98.19 104 VAL A CA 1
ATOM 760 C C . VAL A 1 104 ? -20.104 5.349 1.450 1.00 98.19 104 VAL A C 1
ATOM 762 O O . VAL A 1 104 ? -20.362 4.372 2.153 1.00 98.19 104 VAL A O 1
ATOM 765 N N . ALA A 1 105 ? -19.157 6.234 1.770 1.00 98.38 105 ALA A N 1
ATOM 766 C CA . ALA A 1 105 ? -18.344 6.121 2.979 1.00 98.38 105 ALA A CA 1
ATOM 767 C C . ALA A 1 105 ? -19.155 6.373 4.255 1.00 98.38 105 ALA A C 1
ATOM 769 O O . ALA A 1 105 ? -18.990 5.641 5.232 1.00 98.38 105 ALA A O 1
ATOM 770 N N . GLN A 1 106 ? -20.118 7.302 4.229 1.00 98.50 106 GLN A N 1
ATOM 771 C CA . GLN A 1 106 ? -21.014 7.509 5.372 1.00 98.50 106 GLN A CA 1
ATOM 772 C C . GLN A 1 106 ? -21.850 6.258 5.689 1.00 98.50 106 GLN A C 1
ATOM 774 O O . GLN A 1 106 ? -22.061 5.931 6.855 1.00 98.50 106 GLN A O 1
ATOM 779 N N . ARG A 1 107 ? -22.307 5.515 4.672 1.00 98.44 107 ARG A N 1
ATOM 780 C CA . ARG A 1 107 ? -23.033 4.247 4.871 1.00 98.44 107 ARG A CA 1
ATOM 781 C C . ARG A 1 107 ? -22.150 3.175 5.508 1.00 98.44 107 ARG A C 1
ATOM 783 O O . ARG A 1 107 ? -22.638 2.456 6.381 1.00 98.44 107 ARG A O 1
ATOM 790 N N . VAL A 1 108 ? -20.874 3.088 5.116 1.00 98.69 108 VAL A N 1
ATOM 791 C CA . VAL A 1 108 ? -19.895 2.205 5.777 1.00 98.69 108 VAL A CA 1
ATOM 792 C C . VAL A 1 108 ? -19.730 2.606 7.242 1.00 98.69 108 VAL A C 1
ATOM 794 O O . VAL A 1 108 ? -19.904 1.767 8.125 1.00 98.69 108 VAL A O 1
ATOM 797 N N . ARG A 1 109 ? -19.501 3.894 7.515 1.00 98.62 109 ARG A N 1
ATOM 798 C CA . ARG A 1 109 ? -19.358 4.424 8.877 1.00 98.62 109 ARG A CA 1
ATOM 799 C C . ARG A 1 109 ? -20.570 4.115 9.756 1.00 98.62 109 ARG A C 1
ATOM 801 O O . ARG A 1 109 ? -20.417 3.562 10.836 1.00 98.62 109 ARG A O 1
ATOM 808 N N . ASN A 1 110 ? -21.780 4.380 9.261 1.00 98.44 110 ASN A N 1
ATOM 809 C CA . ASN A 1 110 ? -23.024 4.107 9.987 1.00 98.44 110 ASN A CA 1
ATOM 810 C C . ASN A 1 110 ? -23.218 2.603 10.261 1.00 98.44 110 ASN A C 1
ATOM 812 O O . ASN A 1 110 ? -23.825 2.221 11.259 1.00 98.44 110 ASN A O 1
ATOM 816 N N . CYS A 1 111 ? -22.728 1.731 9.373 1.00 98.38 111 CYS A N 1
ATOM 817 C CA . CYS A 1 111 ? -22.736 0.286 9.589 1.00 98.38 111 CYS A CA 1
ATOM 818 C C . CYS A 1 111 ? -21.816 -0.128 10.747 1.00 98.38 111 CYS A C 1
ATOM 820 O O . CYS A 1 111 ? -22.198 -0.988 11.543 1.00 98.38 111 CYS A O 1
ATOM 822 N N . LEU A 1 112 ? -20.636 0.492 10.839 1.00 98.31 112 LEU A N 1
ATOM 823 C CA . LEU A 1 112 ? -19.674 0.279 11.921 1.00 98.31 112 LEU A CA 1
ATOM 824 C C . LEU A 1 112 ? -20.205 0.834 13.252 1.00 98.31 112 LEU A C 1
ATOM 826 O O . LEU A 1 112 ? -20.185 0.118 14.247 1.00 98.31 112 LEU A O 1
ATOM 830 N N . ASP A 1 113 ? -20.769 2.048 13.255 1.00 97.94 113 ASP A N 1
ATOM 831 C CA . ASP A 1 113 ? -21.364 2.677 14.450 1.00 97.94 113 ASP A CA 1
ATOM 832 C C . ASP A 1 113 ? -22.510 1.841 15.031 1.00 97.94 113 ASP A C 1
ATOM 834 O O . ASP A 1 113 ? -22.683 1.747 16.244 1.00 97.94 113 ASP A O 1
ATOM 838 N N . ALA A 1 114 ? -23.292 1.201 14.159 1.00 98.06 114 ALA A N 1
ATOM 839 C CA . ALA A 1 114 ? -24.375 0.307 14.555 1.00 98.06 114 ALA A CA 1
ATOM 840 C C . ALA A 1 114 ? -23.887 -1.057 15.088 1.00 98.06 114 ALA A C 1
ATOM 842 O O . ALA A 1 114 ? -24.716 -1.911 15.401 1.00 98.06 114 ALA A O 1
ATOM 843 N N . GLY A 1 115 ? -22.572 -1.304 15.138 1.00 97.62 115 GLY A N 1
ATOM 844 C CA . GLY A 1 115 ? -21.993 -2.565 15.607 1.00 97.62 115 GLY A CA 1
ATOM 845 C C . GLY A 1 115 ? -22.285 -3.763 14.699 1.00 97.62 115 GLY A C 1
ATOM 846 O O . GLY A 1 115 ? -22.159 -4.907 15.128 1.00 97.62 115 GLY A O 1
ATOM 847 N N . ARG A 1 116 ? -22.688 -3.535 13.438 1.00 97.75 116 ARG A N 1
ATOM 848 C CA . ARG A 1 116 ? -23.002 -4.626 12.492 1.00 97.75 116 ARG A CA 1
ATOM 849 C C . ARG A 1 116 ? -21.751 -5.357 12.005 1.00 97.75 116 ARG A C 1
ATOM 851 O O . ARG A 1 116 ? -21.843 -6.484 11.514 1.00 97.75 116 ARG A O 1
ATOM 858 N N . ILE A 1 117 ? -20.590 -4.720 12.132 1.00 98.25 117 ILE A N 1
ATOM 859 C CA . ILE A 1 117 ? -19.269 -5.278 11.852 1.00 98.25 117 ILE A CA 1
ATOM 860 C C . ILE A 1 117 ? -18.425 -5.080 13.107 1.00 98.25 117 ILE A C 1
ATOM 862 O O . ILE A 1 117 ? -18.270 -3.953 13.571 1.00 98.25 117 ILE A O 1
ATOM 866 N N . ASP A 1 118 ? -17.886 -6.173 13.638 1.00 97.75 118 ASP A N 1
ATOM 867 C CA . ASP A 1 118 ? -16.946 -6.120 14.751 1.00 97.75 118 ASP A CA 1
ATOM 868 C C . ASP A 1 118 ? -15.602 -5.531 14.292 1.00 97.75 118 ASP A C 1
ATOM 870 O O . ASP A 1 118 ? -15.009 -5.989 13.310 1.00 97.75 118 ASP A O 1
ATOM 874 N N . ILE A 1 119 ? -15.126 -4.507 15.004 1.00 98.19 119 ILE A N 1
ATOM 875 C CA . ILE A 1 119 ? -13.916 -3.759 14.639 1.00 98.19 119 ILE A CA 1
ATOM 876 C C . ILE A 1 119 ? -12.663 -4.618 14.792 1.00 98.19 119 ILE A C 1
ATOM 878 O O . ILE A 1 119 ? -11.782 -4.550 13.938 1.00 98.19 119 ILE A O 1
ATOM 882 N N . SER A 1 120 ? -12.581 -5.449 15.836 1.00 97.00 120 SER A N 1
ATOM 883 C CA . SER A 1 120 ? -11.421 -6.323 16.040 1.00 97.00 120 SER A CA 1
ATOM 884 C C . SER A 1 120 ? -11.280 -7.311 14.881 1.00 97.00 120 SER A C 1
ATOM 886 O O . SER A 1 120 ? -10.224 -7.384 14.255 1.00 97.00 120 SER A O 1
ATOM 888 N N . SER A 1 121 ? -12.376 -7.973 14.511 1.00 96.88 121 SER A N 1
ATOM 889 C CA . SER A 1 121 ? -12.432 -8.903 13.381 1.00 96.88 121 SER A CA 1
ATOM 890 C C . SER A 1 121 ? -12.099 -8.224 12.049 1.00 96.88 121 SER A C 1
ATOM 892 O O . SER A 1 121 ? -11.391 -8.802 11.226 1.00 96.88 121 SER A O 1
ATOM 894 N N . LEU A 1 122 ? -12.578 -6.993 11.833 1.00 98.19 122 LEU A N 1
ATOM 895 C CA . LEU A 1 122 ? -12.279 -6.215 10.627 1.00 98.19 122 LEU A CA 1
ATOM 896 C C . LEU A 1 122 ? -10.786 -5.873 10.519 1.00 98.19 122 LEU A C 1
ATOM 898 O O . LEU A 1 122 ? -10.196 -6.038 9.449 1.00 98.19 122 LEU A O 1
ATOM 902 N N . LEU A 1 123 ? -10.177 -5.407 11.613 1.00 97.94 123 LEU A N 1
ATOM 903 C CA . LEU A 1 123 ? -8.753 -5.069 11.659 1.00 97.94 123 LEU A CA 1
ATOM 904 C C . LEU A 1 123 ? -7.883 -6.308 11.420 1.00 97.94 123 LEU A C 1
ATOM 906 O O . LEU A 1 123 ? -6.974 -6.252 10.591 1.00 97.94 123 LEU A O 1
ATOM 910 N N . THR A 1 124 ? -8.198 -7.432 12.071 1.00 96.31 124 THR A N 1
ATOM 911 C CA . THR A 1 124 ? -7.490 -8.706 11.869 1.00 96.31 124 THR A CA 1
ATOM 912 C C . THR A 1 124 ? -7.599 -9.176 10.421 1.00 96.31 124 THR A C 1
ATOM 914 O O . THR A 1 124 ? -6.578 -9.424 9.783 1.00 96.31 124 THR A O 1
ATOM 917 N N . ALA A 1 125 ? -8.809 -9.206 9.852 1.00 95.75 125 ALA A N 1
ATOM 918 C CA . ALA A 1 125 ? -9.009 -9.619 8.462 1.00 95.75 125 ALA A CA 1
ATOM 919 C C . ALA A 1 125 ? -8.256 -8.715 7.466 1.00 95.75 125 ALA A C 1
ATOM 921 O O . ALA A 1 125 ? -7.716 -9.200 6.470 1.00 95.75 125 ALA A O 1
ATOM 922 N N . SER A 1 126 ? -8.190 -7.407 7.736 1.00 96.88 126 SER A N 1
ATOM 923 C CA . SER A 1 126 ? -7.439 -6.451 6.916 1.00 96.88 126 SER A CA 1
ATOM 924 C C . SER A 1 126 ? -5.924 -6.663 7.017 1.00 96.88 126 SER A C 1
ATOM 926 O O . SER A 1 126 ? -5.238 -6.646 5.991 1.00 96.88 126 SER A O 1
ATOM 928 N N . PHE A 1 127 ? -5.399 -6.934 8.220 1.00 96.56 127 PHE A N 1
ATOM 929 C CA . PHE A 1 127 ? -3.981 -7.242 8.436 1.00 96.56 127 PHE A CA 1
ATOM 930 C C . PHE A 1 127 ? -3.566 -8.536 7.726 1.00 96.56 127 PHE A C 1
ATOM 932 O O . PHE A 1 127 ? -2.557 -8.559 7.021 1.00 96.56 127 PHE A O 1
ATOM 939 N N . GLU A 1 128 ? -4.371 -9.595 7.849 1.00 94.00 128 GLU A N 1
ATOM 940 C CA . GLU A 1 128 ? -4.145 -10.902 7.209 1.00 94.00 128 GLU A CA 1
ATOM 941 C C . GLU A 1 128 ? -4.322 -10.884 5.684 1.00 94.00 128 GLU A C 1
ATOM 943 O O . GLU A 1 128 ? -4.093 -11.889 5.006 1.00 94.00 128 GLU A O 1
ATOM 948 N N . ARG A 1 129 ? -4.716 -9.729 5.138 1.00 94.25 129 ARG A N 1
ATOM 949 C CA . ARG A 1 129 ? -5.012 -9.510 3.721 1.00 94.25 129 ARG A CA 1
ATOM 950 C C . ARG A 1 129 ? -6.180 -10.348 3.202 1.00 94.25 129 ARG A C 1
ATOM 952 O O . ARG A 1 129 ? -6.265 -10.631 2.009 1.00 94.25 129 ARG A O 1
ATOM 959 N N . ASN A 1 130 ? -7.122 -10.698 4.074 1.00 92.94 130 ASN A N 1
ATOM 960 C CA . ASN A 1 130 ? -8.292 -11.501 3.738 1.00 92.94 130 ASN A CA 1
ATOM 961 C C . ASN A 1 130 ? -9.397 -10.641 3.093 1.00 92.94 130 ASN A C 1
ATOM 963 O O . ASN A 1 130 ? -10.446 -10.356 3.683 1.00 92.94 130 ASN A O 1
ATOM 967 N N . GLN A 1 131 ? -9.160 -10.210 1.849 1.00 91.31 131 GLN A N 1
ATOM 968 C CA . GLN A 1 131 ? -10.127 -9.418 1.079 1.00 91.31 131 GLN A CA 1
ATOM 969 C C . GLN A 1 131 ? -11.460 -10.143 0.879 1.00 91.31 131 GLN A C 1
ATOM 971 O O . GLN A 1 131 ? -12.504 -9.494 0.811 1.00 91.31 131 GLN A O 1
ATOM 976 N N . ALA A 1 132 ? -11.440 -11.475 0.785 1.00 92.12 132 ALA A N 1
ATOM 977 C CA . ALA A 1 132 ? -12.640 -12.278 0.596 1.00 92.12 132 ALA A CA 1
ATOM 978 C C . ALA A 1 132 ? -13.595 -12.149 1.792 1.00 92.12 132 ALA A C 1
ATOM 980 O O . ALA A 1 132 ? -14.774 -11.852 1.593 1.00 92.12 132 ALA A O 1
ATOM 981 N N . ALA A 1 133 ? -13.091 -12.284 3.023 1.00 93.56 133 ALA A N 1
ATOM 982 C CA . ALA A 1 133 ? -13.900 -12.144 4.234 1.00 93.56 133 ALA A CA 1
ATOM 983 C C . ALA A 1 133 ? -14.537 -10.749 4.342 1.00 93.56 133 ALA A C 1
ATOM 985 O O . ALA A 1 133 ? -15.745 -10.631 4.571 1.00 93.56 133 ALA A O 1
ATOM 986 N N . ILE A 1 134 ? -13.751 -9.692 4.104 1.00 96.31 134 ILE A N 1
ATOM 987 C CA . ILE A 1 134 ? -14.242 -8.306 4.153 1.00 96.31 134 ILE A CA 1
ATOM 988 C C . ILE A 1 134 ? -15.288 -8.065 3.059 1.00 96.31 134 ILE A C 1
ATOM 990 O O . ILE A 1 134 ? -16.340 -7.483 3.332 1.00 96.31 134 ILE A O 1
ATOM 994 N N . ARG A 1 135 ? -15.058 -8.570 1.841 1.00 95.81 135 ARG A N 1
ATOM 995 C CA . ARG A 1 135 ? -16.004 -8.443 0.726 1.00 95.81 135 ARG A CA 1
ATOM 996 C C . ARG A 1 135 ? -17.325 -9.145 1.009 1.00 95.81 135 ARG A C 1
ATOM 998 O O . ARG A 1 135 ? -18.372 -8.527 0.844 1.00 95.81 135 ARG A O 1
ATOM 1005 N N . VAL A 1 136 ? -17.283 -10.391 1.479 1.00 96.62 136 VAL A N 1
ATOM 1006 C CA . VAL A 1 136 ? -18.483 -11.162 1.842 1.00 96.62 136 VAL A CA 1
ATOM 1007 C C . VAL A 1 136 ? -19.289 -10.426 2.910 1.00 96.62 136 VAL A C 1
ATOM 1009 O O . VAL A 1 136 ? -20.500 -10.251 2.752 1.00 96.62 136 VAL A O 1
ATOM 1012 N N . LYS A 1 137 ? -18.629 -9.934 3.965 1.00 97.62 137 LYS A N 1
ATOM 1013 C CA . LYS A 1 137 ? -19.309 -9.195 5.032 1.00 97.62 137 LYS A CA 1
ATOM 1014 C C . LYS A 1 137 ? -19.905 -7.877 4.532 1.00 97.62 137 LYS A C 1
ATOM 1016 O O . LYS A 1 137 ? -21.058 -7.588 4.840 1.00 97.62 137 LYS A O 1
ATOM 1021 N N . ALA A 1 138 ? -19.169 -7.104 3.736 1.00 98.06 138 ALA A N 1
ATOM 1022 C CA . ALA A 1 138 ? -19.672 -5.858 3.161 1.00 98.06 138 ALA A CA 1
ATOM 1023 C C . ALA A 1 138 ? -20.902 -6.085 2.269 1.00 98.06 138 ALA A C 1
ATOM 1025 O O . ALA A 1 138 ? -21.896 -5.370 2.397 1.00 98.06 138 ALA A O 1
ATOM 1026 N N . THR A 1 139 ? -20.869 -7.116 1.417 1.00 97.88 139 THR A N 1
ATOM 1027 C CA . THR A 1 139 ? -22.010 -7.492 0.573 1.00 97.88 139 THR A CA 1
ATOM 1028 C C . THR A 1 139 ? -23.221 -7.901 1.409 1.00 97.88 139 THR A C 1
ATOM 1030 O O . THR A 1 139 ? -24.324 -7.449 1.113 1.00 97.88 139 THR A O 1
ATOM 1033 N N . HIS A 1 140 ? -23.030 -8.689 2.473 1.00 97.69 140 HIS A N 1
ATOM 1034 C CA . HIS A 1 140 ? -24.108 -9.055 3.400 1.00 97.69 140 HIS A CA 1
ATOM 1035 C C . HIS A 1 140 ? -24.754 -7.825 4.059 1.00 97.69 140 HIS A C 1
ATOM 1037 O O . HIS A 1 140 ? -25.974 -7.751 4.173 1.00 97.69 140 HIS A O 1
ATOM 1043 N N . GLU A 1 141 ? -23.949 -6.840 4.461 1.00 97.94 141 GLU A N 1
ATOM 1044 C CA . GLU A 1 141 ? -24.441 -5.603 5.083 1.00 97.94 141 GLU A CA 1
ATOM 1045 C C . GLU A 1 141 ? -24.995 -4.570 4.087 1.00 97.94 141 GLU A C 1
ATOM 1047 O O . GLU A 1 141 ? -25.506 -3.526 4.512 1.00 97.94 141 GLU A O 1
ATOM 1052 N N . GLY A 1 142 ? -24.902 -4.844 2.780 1.00 97.81 142 GLY A N 1
ATOM 1053 C CA . GLY A 1 142 ? -25.347 -3.942 1.719 1.00 97.81 142 GLY A CA 1
ATOM 1054 C C . GLY A 1 142 ? -24.501 -2.670 1.599 1.00 97.81 142 GLY A C 1
ATOM 1055 O O . GLY A 1 142 ? -25.028 -1.617 1.238 1.00 97.81 142 GLY A O 1
ATOM 1056 N N . ILE A 1 143 ? -23.209 -2.741 1.930 1.00 98.50 143 ILE A N 1
ATOM 1057 C CA . ILE A 1 143 ? -22.269 -1.610 1.875 1.00 98.50 143 ILE A CA 1
ATOM 1058 C C . ILE A 1 143 ? -21.138 -1.861 0.869 1.00 98.50 143 ILE A C 1
ATOM 1060 O O . ILE A 1 143 ? -20.914 -2.989 0.436 1.00 98.50 143 ILE A O 1
ATOM 1064 N N . ALA A 1 144 ? -20.418 -0.802 0.487 1.00 98.19 144 ALA A N 1
ATOM 1065 C CA . ALA A 1 144 ? -19.341 -0.883 -0.497 1.00 98.19 144 ALA A CA 1
ATOM 1066 C C . ALA A 1 144 ? -18.111 -1.638 0.056 1.00 98.19 144 ALA A C 1
ATOM 1068 O O . ALA A 1 144 ? -17.479 -1.141 0.994 1.00 98.19 144 ALA A O 1
ATOM 1069 N N . PRO A 1 145 ? -17.725 -2.791 -0.533 1.00 97.56 145 PRO A N 1
ATOM 1070 C CA . PRO A 1 145 ? -16.582 -3.578 -0.068 1.00 97.56 145 PRO A CA 1
ATOM 1071 C C . PRO A 1 145 ? -15.260 -2.821 -0.089 1.00 97.56 145 PRO A C 1
ATOM 1073 O O . PRO A 1 145 ? -14.504 -2.889 0.873 1.00 97.56 145 PRO A O 1
ATOM 1076 N N . ASP A 1 146 ? -15.002 -2.077 -1.163 1.00 96.44 146 ASP A N 1
ATOM 1077 C CA . ASP A 1 146 ? -13.700 -1.443 -1.371 1.00 96.44 146 ASP A CA 1
ATOM 1078 C C . ASP A 1 146 ? -13.496 -0.243 -0.430 1.00 96.44 146 ASP A C 1
ATOM 1080 O O . ASP A 1 146 ? -12.378 0.026 -0.004 1.00 96.44 146 ASP A O 1
ATOM 1084 N N . VAL A 1 147 ? -14.582 0.426 -0.018 1.00 98.19 147 VAL A N 1
ATOM 1085 C CA . VAL A 1 147 ? -14.531 1.501 0.987 1.00 98.19 147 VAL A CA 1
ATOM 1086 C C . VAL A 1 147 ? -14.314 0.935 2.390 1.00 98.19 147 VAL A C 1
ATOM 1088 O O . VAL A 1 147 ? -13.489 1.465 3.130 1.00 98.19 147 VAL A O 1
ATOM 1091 N N . LEU A 1 148 ? -15.003 -0.157 2.750 1.00 98.62 148 LEU A N 1
ATOM 1092 C CA . LEU A 1 148 ? -14.766 -0.852 4.022 1.00 98.62 148 LEU A CA 1
ATOM 1093 C C . LEU A 1 148 ? -13.323 -1.365 4.106 1.00 98.62 148 LEU A C 1
ATOM 1095 O O . LEU A 1 148 ? -12.661 -1.189 5.127 1.00 98.62 148 LEU A O 1
ATOM 1099 N N . TRP A 1 149 ? -12.841 -1.969 3.019 1.00 97.75 149 TRP A N 1
ATOM 1100 C CA . TRP A 1 149 ? -11.467 -2.429 2.885 1.00 97.75 149 TRP A CA 1
ATOM 1101 C C . TRP A 1 149 ? -10.466 -1.291 3.074 1.00 97.75 149 TRP A C 1
ATOM 1103 O O . TRP A 1 149 ? -9.591 -1.393 3.927 1.00 97.75 149 TRP A O 1
ATOM 1113 N N . LEU A 1 150 ? -10.613 -0.197 2.321 1.00 97.69 150 LEU A N 1
ATOM 1114 C CA . LEU A 1 150 ? -9.687 0.930 2.375 1.00 97.69 150 LEU A CA 1
ATOM 1115 C C . LEU A 1 150 ? -9.670 1.588 3.759 1.00 97.69 150 LEU A C 1
ATOM 1117 O O . LEU A 1 150 ? -8.597 1.880 4.277 1.00 97.69 150 LEU A O 1
ATOM 1121 N N . ALA A 1 151 ? -10.832 1.775 4.391 1.00 98.44 151 ALA A N 1
ATOM 1122 C CA . ALA A 1 151 ? -10.905 2.328 5.743 1.00 98.44 151 ALA A CA 1
ATOM 1123 C C . ALA A 1 151 ? -10.182 1.439 6.770 1.00 98.44 151 ALA A C 1
ATOM 1125 O O . ALA A 1 151 ? -9.439 1.943 7.613 1.00 98.44 151 ALA A O 1
ATOM 1126 N N . ALA A 1 152 ? -10.354 0.117 6.676 1.00 98.50 152 ALA A N 1
ATOM 1127 C CA . ALA A 1 152 ? -9.650 -0.831 7.532 1.00 98.50 152 ALA A CA 1
ATOM 1128 C C . ALA A 1 152 ? -8.141 -0.875 7.233 1.00 98.50 152 ALA A C 1
ATOM 1130 O O . ALA A 1 152 ? -7.337 -0.946 8.158 1.00 98.50 152 ALA A O 1
ATOM 1131 N N . GLU A 1 153 ? -7.744 -0.830 5.958 1.00 97.81 153 GLU A N 1
ATOM 1132 C CA . GLU A 1 153 ? -6.344 -0.820 5.515 1.00 97.81 153 GLU A CA 1
ATOM 1133 C C . GLU A 1 153 ? -5.599 0.427 6.009 1.00 97.81 153 GLU A C 1
ATOM 1135 O O . GLU A 1 153 ? -4.513 0.299 6.569 1.00 97.81 153 GLU A O 1
ATOM 1140 N N . LEU A 1 154 ? -6.207 1.612 5.885 1.00 98.00 154 LEU A N 1
ATOM 1141 C CA . LEU A 1 154 ? -5.648 2.876 6.380 1.00 98.00 154 LEU A CA 1
ATOM 1142 C C . LEU A 1 154 ? -5.466 2.876 7.903 1.00 98.00 154 LEU A C 1
ATOM 1144 O O . LEU A 1 154 ? -4.508 3.459 8.408 1.00 98.00 154 LEU A O 1
ATOM 1148 N N . ALA A 1 155 ? -6.361 2.212 8.638 1.00 98.25 155 ALA A N 1
ATOM 1149 C CA . ALA A 1 155 ? -6.250 2.082 10.086 1.00 98.25 155 ALA A CA 1
ATOM 1150 C C . ALA A 1 155 ? -5.136 1.111 10.505 1.00 98.25 155 ALA A C 1
ATOM 1152 O O . ALA A 1 155 ? -4.404 1.388 11.451 1.00 98.25 155 ALA A O 1
ATOM 1153 N N . VAL A 1 156 ? -5.002 -0.028 9.818 1.00 97.88 156 VAL A N 1
ATOM 1154 C CA . VAL A 1 156 ? -4.118 -1.124 10.251 1.00 97.88 156 VAL A CA 1
ATOM 1155 C C . VAL A 1 156 ? -2.728 -1.104 9.591 1.00 97.88 156 VAL A C 1
ATOM 1157 O O . VAL A 1 156 ? -1.798 -1.729 10.101 1.00 97.88 156 VAL A O 1
ATOM 1160 N N . GLY A 1 157 ? -2.544 -0.359 8.496 1.00 97.94 157 GLY A N 1
ATOM 1161 C CA . GLY A 1 157 ? -1.258 -0.183 7.808 1.00 97.94 157 GLY A CA 1
ATOM 1162 C C . GLY A 1 157 ? -0.090 0.202 8.730 1.00 97.94 157 GLY A C 1
ATOM 1163 O O . GLY A 1 157 ? 0.943 -0.469 8.676 1.00 97.94 157 GLY A O 1
ATOM 1164 N N . PRO A 1 158 ? -0.241 1.185 9.644 1.00 97.88 158 PRO A N 1
ATOM 1165 C CA . PRO A 1 158 ? 0.779 1.504 10.647 1.00 97.88 158 PRO A CA 1
ATOM 1166 C C . PRO A 1 158 ? 1.208 0.298 11.500 1.00 97.88 158 PRO A C 1
ATOM 1168 O O . PRO A 1 158 ? 2.396 0.103 11.750 1.00 97.88 158 PRO A O 1
ATOM 1171 N N . ALA A 1 159 ? 0.259 -0.552 11.907 1.00 97.56 159 ALA A N 1
ATOM 1172 C CA . ALA A 1 159 ? 0.546 -1.752 12.691 1.00 97.56 159 ALA A CA 1
ATOM 1173 C C . ALA A 1 159 ? 1.306 -2.800 11.868 1.00 97.56 159 ALA A C 1
ATOM 1175 O O . ALA A 1 159 ? 2.265 -3.388 12.363 1.00 97.56 159 ALA A O 1
ATOM 1176 N N . ALA A 1 160 ? 0.943 -2.986 10.596 1.00 97.62 160 ALA A N 1
ATOM 1177 C CA . ALA A 1 160 ? 1.683 -3.855 9.681 1.00 97.62 160 ALA A CA 1
ATOM 1178 C C . ALA A 1 160 ? 3.103 -3.335 9.406 1.00 97.62 160 ALA A C 1
ATOM 1180 O O . ALA A 1 160 ? 4.041 -4.128 9.293 1.00 97.62 160 ALA A O 1
ATOM 1181 N N . HIS A 1 161 ? 3.280 -2.013 9.329 1.00 97.56 161 HIS A N 1
ATOM 1182 C CA . HIS A 1 161 ? 4.593 -1.394 9.193 1.00 97.56 161 HIS A CA 1
ATOM 1183 C C . HIS A 1 161 ? 5.486 -1.650 10.411 1.00 97.56 161 HIS A C 1
ATOM 1185 O O . HIS A 1 161 ? 6.619 -2.107 10.254 1.00 97.56 161 HIS A O 1
ATOM 1191 N N . VAL A 1 162 ? 4.974 -1.426 11.623 1.00 95.69 162 VAL A N 1
ATOM 1192 C CA . VAL A 1 162 ? 5.727 -1.704 12.855 1.00 95.69 162 VAL A CA 1
ATOM 1193 C C . VAL A 1 162 ? 6.023 -3.200 12.990 1.00 95.69 162 VAL A C 1
ATOM 1195 O O . VAL A 1 162 ? 7.157 -3.567 13.288 1.00 95.69 162 VAL A O 1
ATOM 1198 N N . ALA A 1 163 ? 5.057 -4.072 12.686 1.00 95.31 163 ALA A N 1
ATOM 1199 C CA . ALA A 1 163 ? 5.245 -5.523 12.732 1.00 95.31 163 ALA A CA 1
ATOM 1200 C C . ALA A 1 163 ? 6.304 -6.026 11.737 1.00 95.31 163 ALA A C 1
ATOM 1202 O O . ALA A 1 163 ? 7.063 -6.933 12.057 1.00 95.31 163 ALA A O 1
ATOM 1203 N N . GLN A 1 164 ? 6.410 -5.451 10.533 1.00 95.25 164 GLN A N 1
ATOM 1204 C CA . GLN A 1 164 ? 7.497 -5.847 9.631 1.00 95.25 164 GLN A CA 1
ATOM 1205 C C . GLN A 1 164 ? 8.857 -5.299 10.091 1.00 95.25 164 GLN A C 1
ATOM 1207 O O . GLN A 1 164 ? 9.865 -5.971 9.893 1.00 95.25 164 GLN A O 1
ATOM 1212 N N . GLN A 1 165 ? 8.910 -4.130 10.747 1.00 92.75 165 GLN A N 1
ATOM 1213 C CA . GLN A 1 165 ? 10.169 -3.595 11.282 1.00 92.75 165 GLN A CA 1
ATOM 1214 C C . GLN A 1 165 ? 10.755 -4.493 12.375 1.00 92.75 165 GLN A C 1
ATOM 1216 O O . GLN A 1 165 ? 11.967 -4.680 12.392 1.00 92.75 165 GLN A O 1
ATOM 1221 N N . THR A 1 166 ? 9.932 -5.093 13.243 1.00 90.25 166 THR A N 1
ATOM 1222 C CA . THR A 1 166 ? 10.442 -6.001 14.290 1.00 90.25 166 THR A CA 1
ATOM 1223 C C . THR A 1 166 ? 11.138 -7.233 13.711 1.00 90.25 166 THR A C 1
ATOM 1225 O O . THR A 1 166 ? 12.085 -7.732 14.309 1.00 90.25 166 THR A O 1
ATOM 1228 N N . VAL A 1 167 ? 10.721 -7.682 12.523 1.00 92.12 167 VAL A N 1
ATOM 1229 C CA . VAL A 1 167 ? 11.262 -8.874 11.853 1.00 92.12 167 VAL A CA 1
ATOM 1230 C C . VAL A 1 167 ? 12.424 -8.533 10.913 1.00 92.12 167 VAL A C 1
ATOM 1232 O O . VAL A 1 167 ? 13.438 -9.229 10.898 1.00 92.12 167 VAL A O 1
ATOM 1235 N N . PHE A 1 168 ? 12.281 -7.478 10.106 1.00 92.50 168 PHE A N 1
ATOM 1236 C CA . PHE A 1 168 ? 13.163 -7.187 8.967 1.00 92.50 168 PHE A CA 1
ATOM 1237 C C . PHE A 1 168 ? 14.097 -5.991 9.166 1.00 92.50 168 PHE A C 1
ATOM 1239 O O . PHE A 1 168 ? 15.025 -5.803 8.381 1.00 92.50 168 PHE A O 1
ATOM 1246 N N . ALA A 1 169 ? 13.871 -5.188 10.203 1.00 85.06 169 ALA A N 1
ATOM 1247 C CA . ALA A 1 169 ? 14.726 -4.069 10.583 1.00 85.06 169 ALA A CA 1
ATOM 1248 C C . ALA A 1 169 ? 14.790 -3.931 12.120 1.00 85.06 169 ALA A C 1
ATOM 1250 O O . ALA A 1 169 ? 14.445 -2.866 12.650 1.00 85.06 169 ALA A O 1
ATOM 1251 N N . PRO A 1 170 ? 15.180 -4.998 12.852 1.00 76.50 170 PRO A N 1
ATOM 1252 C CA . PRO A 1 170 ? 15.234 -4.958 14.309 1.00 76.50 170 PRO A CA 1
ATOM 1253 C C . PRO A 1 170 ? 16.148 -3.814 14.765 1.00 76.50 170 PRO A C 1
ATOM 1255 O O . PRO A 1 170 ? 17.202 -3.563 14.178 1.00 76.50 170 PRO A O 1
ATOM 1258 N N . ARG A 1 171 ? 15.702 -3.059 15.777 1.00 71.12 171 ARG A N 1
ATOM 1259 C CA . ARG A 1 171 ? 16.283 -1.767 16.181 1.00 71.12 171 ARG A CA 1
ATOM 1260 C C . ARG A 1 171 ? 17.798 -1.861 16.418 1.00 71.12 171 ARG A C 1
ATOM 1262 O O . ARG A 1 171 ? 18.236 -2.259 17.489 1.00 71.12 171 ARG A O 1
ATOM 1269 N N . GLY A 1 172 ? 18.581 -1.410 15.436 1.00 65.81 172 GLY A N 1
ATOM 1270 C CA . GLY A 1 172 ? 20.041 -1.313 15.529 1.00 65.81 172 GLY A CA 1
ATOM 1271 C C . GLY A 1 172 ? 20.796 -2.629 15.329 1.00 65.81 172 GLY A C 1
ATOM 1272 O O . GLY A 1 172 ? 22.013 -2.647 15.511 1.00 65.81 172 GLY A O 1
ATOM 1273 N N . GLU A 1 173 ? 20.112 -3.703 14.933 1.00 76.50 173 GLU A N 1
ATOM 1274 C CA . GLU A 1 173 ? 20.724 -5.010 14.706 1.00 76.50 173 GLU A CA 1
ATOM 1275 C C . GLU A 1 173 ? 20.766 -5.354 13.210 1.00 76.50 173 GLU A C 1
ATOM 1277 O O . GLU A 1 173 ? 19.804 -5.096 12.480 1.00 76.50 173 GLU A O 1
ATOM 1282 N N . PRO A 1 174 ? 21.870 -5.943 12.714 1.00 82.62 174 PRO A N 1
ATOM 1283 C CA . PRO A 1 174 ? 21.899 -6.502 11.372 1.00 82.62 174 PRO A CA 1
ATOM 1284 C C . PRO A 1 174 ? 20.836 -7.589 11.214 1.00 82.62 174 PRO A C 1
ATOM 1286 O O . PRO A 1 174 ? 20.629 -8.407 12.111 1.00 82.62 174 PRO A O 1
ATOM 1289 N N . LEU A 1 175 ? 20.215 -7.649 10.037 1.00 86.81 175 LEU A N 1
ATOM 1290 C CA . LEU A 1 175 ? 19.275 -8.715 9.721 1.00 86.81 175 LEU A CA 1
ATOM 1291 C C . LEU A 1 175 ? 19.957 -10.087 9.836 1.00 86.81 175 LEU A C 1
ATOM 1293 O O . LEU A 1 175 ? 21.061 -10.291 9.320 1.00 86.81 175 LEU A O 1
ATOM 1297 N N . ALA A 1 176 ? 19.284 -11.040 10.487 1.00 87.88 176 ALA A N 1
ATOM 1298 C CA . ALA A 1 176 ? 19.778 -12.405 10.613 1.00 87.88 176 ALA A CA 1
ATOM 1299 C C . ALA A 1 176 ? 20.089 -12.997 9.227 1.00 87.88 176 ALA A C 1
ATOM 1301 O O . ALA A 1 176 ? 19.243 -12.983 8.333 1.00 87.88 176 ALA A O 1
ATOM 1302 N N . SER A 1 177 ? 21.281 -13.575 9.048 1.00 88.62 177 SER A N 1
ATOM 1303 C CA . SER A 1 177 ? 21.744 -14.083 7.743 1.00 88.62 177 SER A CA 1
ATOM 1304 C C . SER A 1 177 ? 20.810 -15.131 7.128 1.00 88.62 177 SER A C 1
ATOM 1306 O O . SER A 1 177 ? 20.648 -15.195 5.909 1.00 88.62 177 SER A O 1
ATOM 1308 N N . THR A 1 178 ? 20.152 -15.931 7.971 1.00 90.56 178 THR A N 1
ATOM 1309 C CA . THR A 1 178 ? 19.135 -16.907 7.565 1.00 90.56 178 THR A CA 1
ATOM 1310 C C . THR A 1 178 ? 17.917 -16.252 6.925 1.00 90.56 178 THR A C 1
ATOM 1312 O O . THR A 1 178 ? 17.353 -16.836 5.996 1.00 90.56 178 THR A O 1
ATOM 1315 N N . LEU A 1 179 ? 17.527 -15.074 7.415 1.00 93.62 179 LEU A N 1
ATOM 1316 C CA . LEU A 1 179 ? 16.407 -14.282 6.927 1.00 93.62 179 LEU A CA 1
ATOM 1317 C C . LEU A 1 179 ? 16.800 -13.487 5.680 1.00 93.62 179 LEU A C 1
ATOM 1319 O O . LEU A 1 179 ? 16.045 -13.504 4.714 1.00 93.62 179 LEU A O 1
ATOM 1323 N N . THR A 1 180 ? 18.008 -12.912 5.640 1.00 93.69 180 THR A N 1
ATOM 1324 C CA . THR A 1 180 ? 18.571 -12.281 4.432 1.00 93.69 180 THR A CA 1
ATOM 1325 C C . THR A 1 180 ? 18.571 -13.249 3.250 1.00 93.69 180 THR A C 1
ATOM 1327 O O . THR A 1 180 ? 17.972 -12.962 2.220 1.00 93.69 180 THR A O 1
ATOM 1330 N N . GLY A 1 181 ? 19.133 -14.452 3.421 1.00 94.44 181 GLY A N 1
ATOM 1331 C CA . GLY A 1 181 ? 19.150 -15.447 2.345 1.00 94.44 181 GLY A CA 1
ATOM 1332 C C . GLY A 1 181 ? 17.754 -15.932 1.933 1.00 94.44 181 GLY A C 1
ATOM 1333 O O . GLY A 1 181 ? 17.550 -16.301 0.781 1.00 94.44 181 GLY A O 1
ATOM 1334 N N . ALA A 1 182 ? 16.780 -15.926 2.850 1.00 96.44 182 ALA A N 1
ATOM 1335 C CA . ALA A 1 182 ? 15.399 -16.279 2.529 1.00 96.44 182 ALA A CA 1
ATOM 1336 C C . ALA A 1 182 ? 14.663 -15.155 1.774 1.00 96.44 182 ALA A C 1
ATOM 1338 O O . ALA A 1 182 ? 13.866 -15.453 0.889 1.00 96.44 182 ALA A O 1
ATOM 1339 N N . LEU A 1 183 ? 14.951 -13.886 2.083 1.00 95.56 183 LEU A N 1
ATOM 1340 C CA . LEU A 1 183 ? 14.457 -12.730 1.330 1.00 95.56 183 LEU A CA 1
ATOM 1341 C C . LEU A 1 183 ? 15.033 -12.683 -0.086 1.00 95.56 183 LEU A C 1
ATOM 1343 O O . LEU A 1 183 ? 14.280 -12.486 -1.034 1.00 95.56 183 LEU A O 1
ATOM 1347 N N . ASP A 1 184 ? 16.339 -12.905 -0.242 1.00 94.62 184 ASP A N 1
ATOM 1348 C CA . ASP A 1 184 ? 16.991 -12.914 -1.558 1.00 94.62 184 ASP A CA 1
ATOM 1349 C C . ASP A 1 184 ? 16.457 -14.054 -2.447 1.00 94.62 184 ASP A C 1
ATOM 1351 O O . ASP A 1 184 ? 16.375 -13.937 -3.670 1.00 94.62 184 ASP A O 1
ATOM 1355 N N . ALA A 1 185 ? 16.040 -15.163 -1.830 1.00 95.88 185 ALA A N 1
ATOM 1356 C CA . ALA A 1 185 ? 15.439 -16.309 -2.505 1.00 95.88 185 ALA A CA 1
ATOM 1357 C C . ALA A 1 185 ? 13.912 -16.201 -2.692 1.00 95.88 185 ALA A C 1
ATOM 1359 O O . ALA A 1 185 ? 13.311 -17.129 -3.233 1.00 95.88 185 ALA A O 1
ATOM 1360 N N . TRP A 1 186 ? 13.276 -15.099 -2.283 1.00 96.50 186 TRP A N 1
ATOM 1361 C CA . TRP A 1 186 ? 11.822 -14.951 -2.339 1.00 96.50 186 TRP A CA 1
ATOM 1362 C C . TRP A 1 186 ? 11.275 -15.025 -3.778 1.00 96.50 186 TRP A C 1
ATOM 1364 O O . TRP A 1 186 ? 11.579 -14.145 -4.581 1.00 96.50 186 TRP A O 1
ATOM 1374 N N . PRO A 1 187 ? 10.454 -16.033 -4.133 1.00 93.50 187 PRO A N 1
ATOM 1375 C CA . PRO A 1 187 ? 10.152 -16.342 -5.533 1.00 93.50 187 PRO A CA 1
ATOM 1376 C C . PRO A 1 187 ? 8.997 -15.520 -6.125 1.00 93.50 187 PRO A C 1
ATOM 1378 O O . PRO A 1 187 ? 8.614 -15.735 -7.274 1.00 93.50 187 PRO A O 1
ATOM 1381 N N . HIS A 1 188 ? 8.417 -14.590 -5.361 1.00 94.56 188 HIS A N 1
ATOM 1382 C CA . HIS A 1 188 ? 7.224 -13.848 -5.761 1.00 94.56 188 HIS A CA 1
ATOM 1383 C C . HIS A 1 188 ? 7.485 -12.347 -5.862 1.00 94.56 188 HIS A C 1
ATOM 1385 O O . HIS A 1 188 ? 8.326 -11.781 -5.167 1.00 94.56 188 HIS A O 1
ATOM 1391 N N . GLY A 1 189 ? 6.707 -11.665 -6.702 1.00 95.06 189 GLY A N 1
ATOM 1392 C CA . GLY A 1 189 ? 6.762 -10.206 -6.781 1.00 95.06 189 GLY A CA 1
ATOM 1393 C C . GLY A 1 189 ? 5.846 -9.472 -5.800 1.00 95.06 189 GLY A C 1
ATOM 1394 O O . GLY A 1 189 ? 5.872 -8.245 -5.779 1.00 95.06 189 GLY A O 1
ATOM 1395 N N . TYR A 1 190 ? 5.053 -10.175 -4.983 1.00 96.56 190 TYR A N 1
ATOM 1396 C CA . TYR A 1 190 ? 4.368 -9.581 -3.830 1.00 96.56 190 TYR A CA 1
ATOM 1397 C C . TYR A 1 190 ? 5.266 -9.583 -2.587 1.00 96.56 190 TYR A C 1
ATOM 1399 O O . TYR A 1 190 ? 6.262 -10.299 -2.514 1.00 96.56 190 TYR A O 1
ATOM 1407 N N . CYS A 1 191 ? 4.904 -8.768 -1.602 1.00 98.19 191 CYS A N 1
ATOM 1408 C CA . CYS A 1 191 ? 5.697 -8.499 -0.412 1.00 98.19 191 CYS A CA 1
ATOM 1409 C C . CYS A 1 191 ? 5.953 -9.766 0.432 1.00 98.19 191 CYS A C 1
ATOM 1411 O O . CYS A 1 191 ? 4.986 -10.418 0.837 1.00 98.19 191 CYS A O 1
ATOM 1413 N N . PRO A 1 192 ? 7.213 -10.070 0.795 1.00 97.75 192 PRO A N 1
ATOM 1414 C CA . PRO A 1 192 ? 7.535 -11.211 1.651 1.00 97.75 192 PRO A CA 1
ATOM 1415 C C . PRO A 1 192 ? 7.073 -11.043 3.105 1.00 97.75 192 PRO A C 1
ATOM 1417 O O . PRO A 1 192 ? 6.960 -12.032 3.817 1.00 97.75 192 PRO A O 1
ATOM 1420 N N . ALA A 1 193 ? 6.760 -9.832 3.579 1.00 97.75 193 ALA A N 1
ATOM 1421 C CA . ALA A 1 193 ? 6.165 -9.655 4.908 1.00 97.75 193 ALA A CA 1
ATOM 1422 C C . ALA A 1 193 ? 4.664 -9.961 4.903 1.00 97.75 193 ALA A C 1
ATOM 1424 O O . ALA A 1 193 ? 4.214 -10.884 5.574 1.00 97.75 193 ALA A O 1
ATOM 1425 N N . CYS A 1 194 ? 3.882 -9.179 4.159 1.00 97.25 194 CYS A N 1
ATOM 1426 C CA . CYS A 1 194 ? 2.421 -9.172 4.277 1.00 97.25 194 CYS A CA 1
ATOM 1427 C C . CYS A 1 194 ? 1.686 -9.752 3.064 1.00 97.25 194 CYS A C 1
ATOM 1429 O O . CYS A 1 194 ? 0.467 -9.858 3.095 1.00 97.25 194 CYS A O 1
ATOM 1431 N N . GLY A 1 195 ? 2.386 -10.066 1.972 1.00 96.19 195 GLY A N 1
ATOM 1432 C CA . GLY A 1 195 ? 1.770 -10.579 0.750 1.00 96.19 195 GLY A CA 1
ATOM 1433 C C . GLY A 1 195 ? 1.057 -9.541 -0.126 1.00 96.19 195 GLY A C 1
ATOM 1434 O O . GLY A 1 195 ? 0.384 -9.913 -1.079 1.00 96.19 195 GLY A O 1
ATOM 1435 N N . SER A 1 196 ? 1.196 -8.239 0.150 1.00 96.62 196 SER A N 1
ATOM 1436 C CA . SER A 1 196 ? 0.632 -7.182 -0.712 1.00 96.62 196 SER A CA 1
ATOM 1437 C C . SER A 1 196 ? 1.521 -6.846 -1.909 1.00 96.62 196 SER A C 1
ATOM 1439 O O . SER A 1 196 ? 2.737 -7.024 -1.854 1.00 96.62 196 SER A O 1
ATOM 1441 N N . TRP A 1 197 ? 0.933 -6.299 -2.974 1.00 96.94 197 TRP A N 1
ATOM 1442 C CA . TRP A 1 197 ? 1.694 -5.764 -4.106 1.00 96.94 197 TRP A CA 1
ATOM 1443 C C . TRP A 1 197 ? 2.571 -4.560 -3.711 1.00 96.94 197 TRP A C 1
ATOM 1445 O O . TRP A 1 197 ? 2.317 -3.897 -2.699 1.00 96.94 197 TRP A O 1
ATOM 1455 N N . PRO A 1 198 ? 3.625 -4.258 -4.487 1.00 97.69 198 PRO A N 1
ATOM 1456 C CA . PRO A 1 198 ? 4.351 -3.008 -4.324 1.00 97.69 198 PRO A CA 1
ATOM 1457 C C . PRO A 1 198 ? 3.504 -1.803 -4.753 1.00 97.69 198 PRO A C 1
ATOM 1459 O O . PRO A 1 198 ? 2.757 -1.887 -5.728 1.00 97.69 198 PRO A O 1
ATOM 1462 N N . ALA A 1 199 ? 3.667 -0.671 -4.063 1.00 97.12 199 ALA A N 1
ATOM 1463 C CA . ALA A 1 199 ? 3.169 0.625 -4.528 1.00 97.12 199 ALA A CA 1
ATOM 1464 C C . ALA A 1 199 ? 3.937 1.070 -5.782 1.00 97.12 199 ALA A C 1
ATOM 1466 O O . ALA A 1 199 ? 3.349 1.473 -6.783 1.00 97.12 199 ALA A O 1
ATOM 1467 N N . PHE A 1 200 ? 5.262 0.942 -5.727 1.00 98.38 200 PHE A N 1
ATOM 1468 C CA . PHE A 1 200 ? 6.197 1.214 -6.813 1.00 98.38 200 PHE A CA 1
ATOM 1469 C C . PHE A 1 200 ? 7.538 0.518 -6.536 1.00 98.38 200 PHE A C 1
ATOM 1471 O O . PHE A 1 200 ? 7.760 -0.037 -5.455 1.00 98.38 200 PHE A O 1
ATOM 1478 N N . ALA A 1 201 ? 8.431 0.535 -7.523 1.00 98.06 201 ALA A N 1
ATOM 1479 C CA . ALA A 1 201 ? 9.848 0.272 -7.315 1.00 98.06 201 ALA A CA 1
ATOM 1480 C C . ALA A 1 201 ? 10.612 1.590 -7.171 1.00 98.06 201 ALA A C 1
ATOM 1482 O O . ALA A 1 201 ? 10.294 2.568 -7.849 1.00 98.06 201 ALA A O 1
ATOM 1483 N N . GLU A 1 202 ? 11.647 1.584 -6.347 1.00 98.00 202 GLU A N 1
ATOM 1484 C CA . GLU A 1 202 ? 12.630 2.653 -6.252 1.00 98.00 202 GLU A CA 1
ATOM 1485 C C . GLU A 1 202 ? 13.925 2.205 -6.925 1.00 98.00 202 GLU A C 1
ATOM 1487 O O . GLU A 1 202 ? 14.410 1.098 -6.687 1.00 98.00 202 GLU A O 1
ATOM 1492 N N . ASP A 1 203 ? 14.464 3.065 -7.783 1.00 96.25 203 ASP A N 1
ATOM 1493 C CA . ASP A 1 203 ? 15.784 2.900 -8.379 1.00 96.25 203 ASP A CA 1
ATOM 1494 C C . ASP A 1 203 ? 16.738 3.888 -7.694 1.00 96.25 203 ASP A C 1
ATOM 1496 O O . ASP A 1 203 ? 16.627 5.102 -7.880 1.00 96.25 203 ASP A O 1
ATOM 1500 N N . LEU A 1 204 ? 17.653 3.363 -6.885 1.00 94.75 204 LEU A N 1
ATOM 1501 C CA . LEU A 1 204 ? 18.675 4.113 -6.163 1.00 94.75 204 LEU A CA 1
ATOM 1502 C C . LEU A 1 204 ? 20.042 3.727 -6.730 1.00 94.75 204 LEU A C 1
ATOM 1504 O O . LEU A 1 204 ? 20.533 2.618 -6.508 1.00 94.75 204 LEU A O 1
ATOM 1508 N N . ASP A 1 205 ? 20.640 4.637 -7.494 1.00 91.06 205 ASP A N 1
ATOM 1509 C CA . ASP A 1 205 ? 21.852 4.387 -8.277 1.00 91.06 205 ASP A CA 1
ATOM 1510 C C . ASP A 1 205 ? 21.721 3.133 -9.169 1.00 91.06 205 ASP A C 1
ATOM 1512 O O . ASP A 1 205 ? 20.939 3.116 -10.120 1.00 91.06 205 ASP A O 1
ATOM 1516 N N . ALA A 1 206 ? 22.488 2.078 -8.876 1.00 88.50 206 ALA A N 1
ATOM 1517 C CA . ALA A 1 206 ? 22.478 0.809 -9.606 1.00 88.50 206 ALA A CA 1
ATOM 1518 C C . ALA A 1 206 ? 21.590 -0.268 -8.954 1.00 88.50 206 ALA A C 1
ATOM 1520 O O . ALA A 1 206 ? 21.562 -1.405 -9.428 1.00 88.50 206 ALA A O 1
ATOM 1521 N N . VAL A 1 207 ? 20.895 0.061 -7.860 1.00 92.00 207 VAL A N 1
ATOM 1522 C CA . VAL A 1 207 ? 2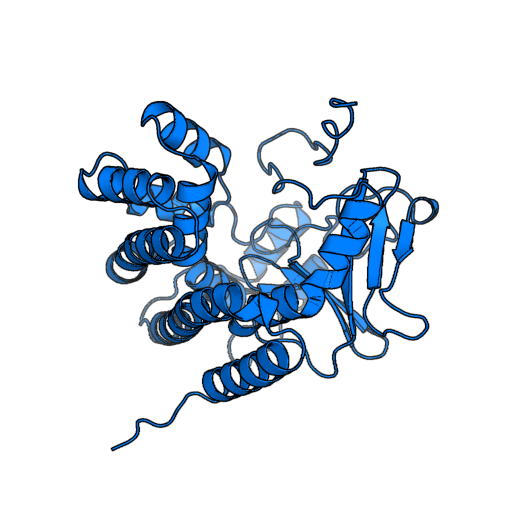0.095 -0.881 -7.072 1.00 92.00 207 VAL A CA 1
ATOM 1523 C C . VAL A 1 207 ? 18.615 -0.547 -7.222 1.00 92.00 207 VAL A C 1
ATOM 1525 O O . VAL A 1 207 ? 18.194 0.584 -7.001 1.00 92.00 207 VAL A O 1
ATOM 1528 N N . SER A 1 208 ? 17.811 -1.550 -7.569 1.00 93.81 208 SER A N 1
ATOM 1529 C CA . SER A 1 208 ? 16.355 -1.427 -7.647 1.00 93.81 208 SER A CA 1
ATOM 1530 C C . SER A 1 208 ? 15.690 -2.285 -6.588 1.00 93.81 208 SER A C 1
ATOM 1532 O O . SER A 1 208 ? 15.979 -3.476 -6.497 1.00 93.81 208 SER A O 1
ATOM 1534 N N . PHE A 1 209 ? 14.718 -1.732 -5.878 1.00 95.75 209 PHE A N 1
ATOM 1535 C CA . PHE A 1 209 ? 13.938 -2.478 -4.899 1.00 95.75 209 PHE A CA 1
ATOM 1536 C C . PHE A 1 209 ? 12.461 -2.091 -4.939 1.00 95.75 209 PHE A C 1
ATOM 1538 O O . PHE A 1 209 ? 12.082 -0.995 -5.339 1.00 95.75 209 PHE A O 1
ATOM 1545 N N . LEU A 1 210 ? 11.606 -3.029 -4.557 1.00 98.06 210 LEU A N 1
ATOM 1546 C CA . LEU A 1 210 ? 10.161 -2.872 -4.477 1.00 98.06 210 LEU A CA 1
ATOM 1547 C C . LEU A 1 210 ? 9.772 -2.319 -3.106 1.00 98.06 210 LEU A C 1
ATOM 1549 O O . LEU A 1 210 ? 10.385 -2.687 -2.104 1.00 98.06 210 LEU A O 1
ATOM 1553 N N . ARG A 1 211 ? 8.746 -1.462 -3.055 1.00 98.12 211 ARG A N 1
ATOM 1554 C CA . ARG A 1 211 ? 8.201 -0.890 -1.813 1.00 98.12 211 ARG A CA 1
ATOM 1555 C C . ARG A 1 211 ? 6.770 -1.336 -1.600 1.00 98.12 211 ARG A C 1
ATOM 1557 O O . ARG A 1 211 ? 5.910 -1.078 -2.437 1.00 98.12 211 ARG A O 1
ATOM 1564 N N . CYS A 1 212 ? 6.506 -2.018 -0.489 1.00 98.38 212 CYS A N 1
ATOM 1565 C CA . CYS A 1 212 ? 5.191 -2.595 -0.223 1.00 98.38 212 CYS A CA 1
ATOM 1566 C C . CYS A 1 212 ? 4.157 -1.483 -0.040 1.00 98.38 212 CYS A C 1
ATOM 1568 O O . CYS A 1 212 ? 4.389 -0.571 0.750 1.00 98.38 212 CYS A O 1
ATOM 1570 N N . SER A 1 213 ? 2.999 -1.597 -0.696 1.00 96.38 213 SER A N 1
ATOM 1571 C CA . SER A 1 213 ? 1.923 -0.606 -0.571 1.00 96.38 213 SER A CA 1
ATOM 1572 C C . SER A 1 213 ? 1.233 -0.595 0.795 1.00 96.38 213 SER A C 1
ATOM 1574 O O . SER A 1 213 ? 0.472 0.321 1.073 1.00 96.38 213 SER A O 1
ATOM 1576 N N . PHE A 1 214 ? 1.465 -1.616 1.626 1.00 97.88 214 PHE A N 1
ATOM 1577 C CA . PHE A 1 214 ? 0.755 -1.809 2.889 1.00 97.88 214 PHE A CA 1
ATOM 1578 C C . PHE A 1 214 ? 1.671 -1.715 4.114 1.00 97.88 214 PHE A C 1
ATOM 1580 O O . PHE A 1 214 ? 1.444 -0.880 4.978 1.00 97.88 214 PHE A O 1
ATOM 1587 N N . CYS A 1 215 ? 2.725 -2.536 4.196 1.00 97.81 215 CYS A N 1
ATOM 1588 C CA . CYS A 1 215 ? 3.630 -2.545 5.357 1.00 97.81 215 CYS A CA 1
ATOM 1589 C C . CYS A 1 215 ? 4.940 -1.770 5.123 1.00 97.81 215 CYS A C 1
ATOM 1591 O O . CYS A 1 215 ? 5.785 -1.684 6.012 1.00 97.81 215 CYS A O 1
ATOM 1593 N N . GLY A 1 216 ? 5.165 -1.252 3.911 1.00 97.25 216 GLY A N 1
ATOM 1594 C CA . GLY A 1 216 ? 6.361 -0.479 3.567 1.00 97.25 216 GLY A CA 1
ATOM 1595 C C . GLY A 1 216 ? 7.669 -1.260 3.427 1.00 97.25 216 GLY A C 1
ATOM 1596 O O . GLY A 1 216 ? 8.678 -0.629 3.099 1.00 97.25 216 GLY A O 1
ATOM 1597 N N . LEU A 1 217 ? 7.668 -2.589 3.637 1.00 97.75 217 LEU A N 1
ATOM 1598 C CA . LEU A 1 217 ? 8.865 -3.425 3.481 1.00 97.75 217 LEU A CA 1
ATOM 1599 C C . LEU A 1 217 ? 9.492 -3.199 2.100 1.00 97.75 217 LEU A C 1
ATOM 1601 O O . LEU A 1 217 ? 8.790 -3.090 1.090 1.00 97.75 217 LEU A O 1
ATOM 1605 N N . GLN A 1 218 ? 10.819 -3.156 2.093 1.00 96.56 218 GLN A N 1
ATOM 1606 C CA . GLN A 1 218 ? 11.658 -3.115 0.910 1.00 96.56 218 GLN A CA 1
ATOM 1607 C C . GLN A 1 218 ? 12.175 -4.523 0.572 1.00 96.56 218 GLN A C 1
ATOM 1609 O O . GLN A 1 218 ? 12.670 -5.213 1.460 1.00 96.56 218 GLN A O 1
ATOM 1614 N N . TRP A 1 219 ? 12.107 -4.945 -0.696 1.00 96.88 219 TRP A N 1
ATOM 1615 C CA . TRP A 1 219 ? 12.705 -6.213 -1.150 1.00 96.88 219 TRP A CA 1
ATOM 1616 C C . TRP A 1 219 ? 13.153 -6.165 -2.616 1.00 96.88 219 TRP A C 1
ATOM 1618 O O . TRP A 1 219 ? 12.740 -5.289 -3.376 1.00 96.88 219 TRP A O 1
ATOM 1628 N N . HIS A 1 220 ? 13.997 -7.113 -3.021 1.00 95.56 220 HIS A N 1
ATOM 1629 C CA . HIS A 1 220 ? 14.452 -7.254 -4.405 1.00 95.56 220 HIS A CA 1
ATOM 1630 C C . HIS A 1 220 ? 13.597 -8.269 -5.163 1.00 95.56 220 HIS A C 1
ATOM 1632 O O . HIS A 1 220 ? 13.124 -9.251 -4.594 1.00 95.56 220 HIS A O 1
ATOM 1638 N N . LEU A 1 221 ? 13.430 -8.047 -6.467 1.00 94.44 221 LEU A N 1
ATOM 1639 C CA . LEU A 1 221 ? 12.894 -9.069 -7.360 1.00 94.44 221 LEU A CA 1
ATOM 1640 C C . LEU A 1 221 ? 14.040 -10.006 -7.751 1.00 94.44 221 LEU A C 1
ATOM 1642 O O . LEU A 1 221 ? 15.028 -9.549 -8.323 1.00 94.44 221 LEU A O 1
ATOM 1646 N N . ASN A 1 222 ? 13.919 -11.297 -7.449 1.00 93.00 222 ASN A N 1
ATOM 1647 C CA . ASN A 1 222 ? 15.002 -12.259 -7.675 1.00 93.00 222 ASN A CA 1
ATOM 1648 C C . ASN A 1 222 ? 14.916 -13.003 -9.018 1.00 93.00 222 ASN A C 1
ATOM 1650 O O . ASN A 1 222 ? 15.746 -13.863 -9.312 1.00 93.00 222 ASN A O 1
ATOM 1654 N N . PHE A 1 223 ? 13.931 -12.660 -9.845 1.00 92.06 223 PHE A N 1
ATOM 1655 C CA . PHE A 1 223 ? 13.758 -13.194 -11.185 1.00 92.06 223 PHE A CA 1
ATOM 1656 C C . PHE A 1 223 ? 13.665 -12.065 -12.210 1.00 92.06 223 PHE A C 1
ATOM 1658 O O . PHE A 1 223 ? 13.204 -10.956 -11.929 1.00 92.06 223 PHE A O 1
ATOM 1665 N N . ALA A 1 224 ? 14.085 -12.363 -13.436 1.00 91.25 224 ALA A N 1
ATOM 1666 C CA . ALA A 1 224 ? 13.869 -11.481 -14.568 1.00 91.25 224 ALA A CA 1
ATOM 1667 C C . ALA A 1 224 ? 12.463 -11.745 -15.117 1.00 91.25 224 ALA A C 1
ATOM 1669 O O . ALA A 1 224 ? 12.233 -12.768 -15.755 1.00 91.25 224 ALA A O 1
ATOM 1670 N N . GLY A 1 225 ? 11.520 -10.838 -14.867 1.00 92.12 225 GLY A N 1
ATOM 1671 C CA . GLY A 1 225 ? 10.153 -10.971 -15.365 1.00 92.12 225 GLY A CA 1
ATOM 1672 C C . GLY A 1 225 ? 9.215 -9.903 -14.820 1.00 92.12 225 GLY A C 1
ATOM 1673 O O . GLY A 1 225 ? 9.623 -8.992 -14.097 1.00 92.12 225 GLY A O 1
ATOM 1674 N N . CYS A 1 226 ? 7.940 -9.995 -15.193 1.00 94.62 226 CYS A N 1
ATOM 1675 C CA . CYS A 1 226 ? 6.910 -9.111 -14.653 1.00 94.62 226 CYS A CA 1
ATOM 1676 C C . CYS A 1 226 ? 6.744 -9.326 -13.144 1.00 94.62 226 CYS A C 1
ATOM 1678 O O . CYS A 1 226 ? 6.462 -10.443 -12.718 1.00 94.62 226 CYS A O 1
ATOM 1680 N N . THR A 1 227 ? 6.800 -8.253 -12.350 1.00 95.12 227 THR A N 1
ATOM 1681 C CA . THR A 1 227 ? 6.555 -8.299 -10.897 1.00 95.12 227 THR A CA 1
ATOM 1682 C C . THR A 1 227 ? 5.218 -8.954 -10.533 1.00 95.12 227 THR A C 1
ATOM 1684 O O . THR A 1 227 ? 5.111 -9.588 -9.494 1.00 95.12 227 THR A O 1
ATOM 1687 N N . TYR A 1 228 ? 4.200 -8.845 -11.386 1.00 94.31 228 TYR A N 1
ATOM 1688 C CA . TYR A 1 228 ? 2.866 -9.362 -11.077 1.00 94.31 228 TYR A CA 1
ATOM 1689 C C . TYR A 1 228 ? 2.634 -10.791 -11.563 1.00 94.31 228 TYR A C 1
ATOM 1691 O O . TYR A 1 228 ? 2.128 -11.615 -10.811 1.00 94.31 228 TYR A O 1
ATOM 1699 N N . CYS A 1 229 ? 2.972 -11.093 -12.821 1.00 90.38 229 CYS A N 1
ATOM 1700 C CA . CYS A 1 229 ? 2.669 -12.396 -13.423 1.00 90.38 229 CYS A CA 1
ATOM 1701 C C . CYS A 1 229 ? 3.876 -13.319 -13.619 1.00 90.38 229 CYS A C 1
ATOM 1703 O O . CYS A 1 229 ? 3.708 -14.417 -14.130 1.00 90.38 229 CYS A O 1
ATOM 1705 N N . GLY A 1 230 ? 5.095 -12.885 -13.294 1.00 89.81 230 GLY A N 1
ATOM 1706 C CA . GLY A 1 230 ? 6.308 -13.688 -13.488 1.00 89.81 230 GLY A CA 1
ATOM 1707 C C . GLY A 1 230 ? 6.698 -13.948 -14.951 1.00 89.81 230 GLY A C 1
ATOM 1708 O O . GLY A 1 230 ? 7.753 -14.523 -15.194 1.00 89.81 230 GLY A O 1
ATOM 1709 N N . ASN A 1 231 ? 5.888 -13.515 -15.927 1.00 82.62 231 ASN A N 1
ATOM 1710 C CA . ASN A 1 231 ? 6.133 -13.738 -17.354 1.00 82.62 231 ASN A CA 1
ATOM 1711 C C . ASN A 1 231 ? 7.459 -13.133 -17.844 1.00 82.62 231 ASN A C 1
ATOM 1713 O O . ASN A 1 231 ? 7.961 -12.155 -17.280 1.00 82.62 231 ASN A O 1
ATOM 1717 N N . ASP A 1 232 ? 7.941 -13.693 -18.959 1.00 82.88 232 ASP A N 1
ATOM 1718 C CA . ASP A 1 232 ? 9.204 -13.372 -19.631 1.00 82.88 232 ASP A CA 1
ATOM 1719 C C . ASP A 1 232 ? 9.446 -11.848 -19.781 1.00 82.88 232 ASP A C 1
ATOM 1721 O O . ASP A 1 232 ? 8.536 -11.122 -20.212 1.00 82.88 232 ASP A O 1
ATOM 1725 N N . PRO A 1 233 ? 10.667 -11.351 -19.488 1.00 88.88 233 PRO A N 1
ATOM 1726 C CA . PRO A 1 233 ? 11.075 -9.962 -19.706 1.00 88.88 233 PRO A CA 1
ATOM 1727 C C . PRO A 1 233 ? 10.768 -9.396 -21.096 1.00 88.88 233 PRO A C 1
ATOM 1729 O O . PRO A 1 233 ? 10.557 -8.192 -21.218 1.00 88.88 233 PRO A O 1
ATOM 1732 N N . ALA A 1 234 ? 10.696 -10.228 -22.137 1.00 91.62 234 ALA A N 1
ATOM 1733 C CA . ALA A 1 234 ? 10.324 -9.822 -23.493 1.00 91.62 234 ALA A CA 1
ATOM 1734 C C . ALA A 1 234 ? 8.904 -9.227 -23.586 1.00 91.62 234 ALA A C 1
ATOM 1736 O O . ALA A 1 234 ? 8.592 -8.518 -24.543 1.00 91.62 234 ALA A O 1
ATOM 1737 N N . GLN A 1 235 ? 8.039 -9.490 -22.599 1.00 91.88 235 GLN A N 1
ATOM 1738 C CA . GLN A 1 235 ? 6.704 -8.888 -22.489 1.00 91.88 235 GLN A CA 1
ATOM 1739 C C . GLN A 1 235 ? 6.712 -7.509 -21.814 1.00 91.88 235 GLN A C 1
ATOM 1741 O O . GLN A 1 235 ? 5.653 -6.878 -21.717 1.00 91.88 235 GLN A O 1
ATOM 1746 N N . LEU A 1 236 ? 7.869 -7.056 -21.318 1.00 95.12 236 LEU A N 1
ATOM 1747 C CA . LEU A 1 236 ? 8.018 -5.797 -20.602 1.00 95.12 236 LEU A CA 1
ATOM 1748 C C . LEU A 1 236 ? 8.465 -4.670 -21.531 1.00 95.12 236 LEU A C 1
ATOM 1750 O O . LEU A 1 236 ? 9.395 -4.804 -22.322 1.00 95.12 236 LEU A O 1
ATOM 1754 N N . SER A 1 237 ? 7.833 -3.514 -21.375 1.00 95.44 237 SER A N 1
ATOM 1755 C CA . SER A 1 237 ? 8.247 -2.254 -21.995 1.00 95.44 237 SER A CA 1
ATOM 1756 C C . SER A 1 237 ? 8.248 -1.133 -20.961 1.00 95.44 237 SER A C 1
ATOM 1758 O O . SER A 1 237 ? 7.616 -1.261 -19.917 1.00 95.44 237 SER A O 1
ATOM 1760 N N . SER A 1 238 ? 8.943 -0.030 -21.236 1.00 95.12 238 SER A N 1
ATOM 1761 C CA . SER A 1 238 ? 8.929 1.158 -20.371 1.00 95.12 238 SER A CA 1
ATOM 1762 C C . SER A 1 238 ? 8.249 2.326 -21.076 1.00 95.12 238 SER A C 1
ATOM 1764 O O . SER A 1 238 ? 8.440 2.509 -22.277 1.00 95.12 238 SER A O 1
ATOM 1766 N N . ALA A 1 239 ? 7.504 3.126 -20.321 1.00 95.38 239 ALA A N 1
ATOM 1767 C CA . ALA A 1 239 ? 6.919 4.381 -20.773 1.00 95.38 239 ALA A CA 1
ATOM 1768 C C . ALA A 1 239 ? 7.245 5.503 -19.773 1.00 95.38 239 ALA A C 1
ATOM 1770 O O . ALA A 1 239 ? 7.294 5.264 -18.568 1.00 95.38 239 ALA A O 1
ATOM 1771 N N . SER A 1 240 ? 7.467 6.719 -20.266 1.00 95.56 240 SER A N 1
ATOM 1772 C CA . SER A 1 240 ? 7.808 7.900 -19.462 1.00 95.56 240 SER A CA 1
ATOM 1773 C C . SER A 1 240 ? 7.053 9.117 -19.990 1.00 95.56 240 SER A C 1
ATOM 1775 O O . SER A 1 240 ? 6.776 9.188 -21.184 1.00 95.56 240 SER A O 1
ATOM 1777 N N . ILE A 1 241 ? 6.760 10.085 -19.115 1.00 91.94 241 ILE A N 1
ATOM 1778 C CA . ILE A 1 241 ? 6.008 11.309 -19.466 1.00 91.94 241 ILE A CA 1
ATOM 1779 C C . ILE A 1 241 ? 6.739 12.160 -20.506 1.00 91.94 241 ILE A C 1
ATOM 1781 O O . ILE A 1 241 ? 6.128 12.745 -21.393 1.00 91.94 241 ILE A O 1
ATOM 1785 N N . ALA A 1 242 ? 8.065 12.212 -20.407 1.00 89.88 242 ALA A N 1
ATOM 1786 C CA . ALA A 1 242 ? 8.914 12.943 -21.328 1.00 89.88 242 ALA A CA 1
ATOM 1787 C C . ALA A 1 242 ? 10.239 12.206 -21.527 1.00 89.88 242 ALA A C 1
ATOM 1789 O O . ALA A 1 242 ? 10.697 11.461 -20.653 1.00 89.88 242 ALA A O 1
ATOM 1790 N N . THR A 1 243 ? 10.877 12.450 -22.671 1.00 85.81 243 THR A N 1
ATOM 1791 C CA . THR A 1 243 ? 12.235 11.977 -22.948 1.00 85.81 243 THR A CA 1
ATOM 1792 C C . THR A 1 243 ? 13.185 12.464 -21.855 1.00 85.81 243 THR A C 1
ATOM 1794 O O . THR A 1 243 ? 13.266 13.660 -21.592 1.00 85.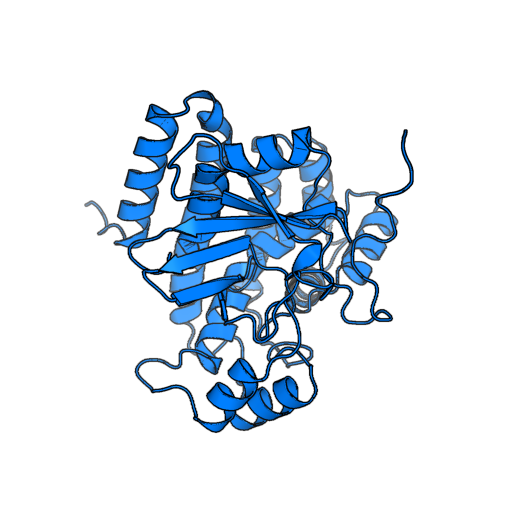81 243 THR A O 1
ATOM 1797 N N . GLY A 1 244 ? 13.907 11.539 -21.222 1.00 82.94 244 GLY A N 1
ATOM 1798 C CA . GLY A 1 244 ? 14.833 11.853 -20.131 1.00 82.94 244 GLY A CA 1
ATOM 1799 C C . GLY A 1 244 ? 14.187 11.976 -18.747 1.00 82.94 244 GLY A C 1
ATOM 1800 O O . GLY A 1 244 ? 14.906 12.252 -17.791 1.00 82.94 244 GLY A O 1
ATOM 1801 N N . SER A 1 245 ? 12.872 11.747 -18.608 1.00 88.25 245 SER A N 1
ATOM 1802 C CA . SER A 1 245 ? 12.263 11.624 -17.280 1.00 88.25 245 SER A CA 1
ATOM 1803 C C . SER A 1 245 ? 12.878 10.429 -16.540 1.00 88.25 245 SER A C 1
ATOM 1805 O O . SER A 1 245 ? 12.927 9.331 -17.103 1.00 88.25 245 SER A O 1
ATOM 1807 N N . PRO A 1 246 ? 13.349 10.615 -15.294 1.00 88.56 246 PRO A N 1
ATOM 1808 C CA . PRO A 1 246 ? 13.961 9.532 -14.533 1.00 88.56 246 PRO A CA 1
ATOM 1809 C C . PRO A 1 246 ? 12.912 8.503 -14.075 1.00 88.56 246 PRO A C 1
ATOM 1811 O O . PRO A 1 246 ? 13.206 7.318 -13.917 1.00 88.56 246 PRO A O 1
ATOM 1814 N N . HIS A 1 247 ? 11.658 8.933 -13.916 1.00 95.75 247 HIS A N 1
ATOM 1815 C CA . HIS A 1 247 ? 10.551 8.056 -13.562 1.00 95.75 247 HIS A CA 1
ATOM 1816 C C . HIS A 1 247 ? 9.946 7.397 -14.806 1.00 95.75 247 HIS A C 1
ATOM 1818 O O . HIS A 1 247 ? 9.843 7.992 -15.886 1.00 95.75 247 HIS A O 1
ATOM 1824 N N . ARG A 1 248 ? 9.515 6.146 -14.650 1.00 96.88 248 ARG A N 1
ATOM 1825 C CA . ARG A 1 248 ? 8.916 5.365 -15.737 1.00 96.88 248 ARG A CA 1
ATOM 1826 C C . ARG A 1 248 ? 7.845 4.413 -15.230 1.00 96.88 248 ARG A C 1
ATOM 1828 O O . ARG A 1 248 ? 7.920 3.924 -14.109 1.00 96.88 248 ARG A O 1
ATOM 1835 N N . ALA A 1 249 ? 6.877 4.104 -16.078 1.00 97.56 249 ALA A N 1
ATOM 1836 C CA . ALA A 1 249 ? 5.975 2.979 -15.907 1.00 97.56 249 AL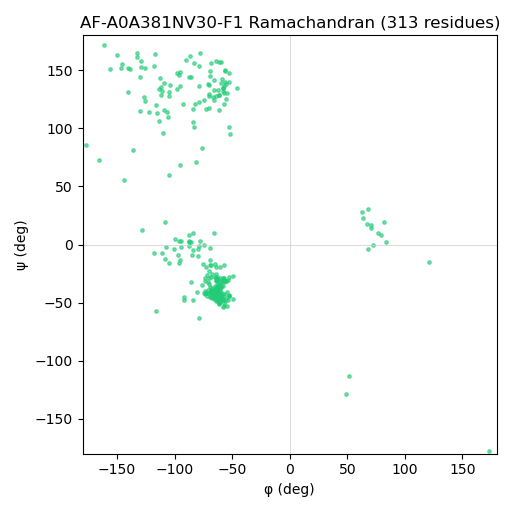A A CA 1
ATOM 1837 C C . ALA A 1 249 ? 6.559 1.769 -16.645 1.00 97.56 249 ALA A C 1
ATOM 1839 O O . ALA A 1 249 ? 6.792 1.820 -17.853 1.00 97.56 249 ALA A O 1
ATOM 1840 N N . GLN A 1 250 ? 6.808 0.678 -15.927 1.00 97.00 250 GLN A N 1
ATOM 1841 C CA . GLN A 1 250 ? 7.096 -0.623 -16.518 1.00 97.00 250 GLN A CA 1
ATOM 1842 C C . GLN A 1 250 ? 5.767 -1.306 -16.843 1.00 97.00 250 GLN A C 1
ATOM 1844 O O . GLN A 1 250 ? 4.995 -1.604 -15.939 1.00 97.00 250 GLN A O 1
ATOM 1849 N N . LEU A 1 251 ? 5.509 -1.551 -18.122 1.00 97.12 251 LEU A N 1
ATOM 1850 C CA . LEU A 1 251 ? 4.264 -2.103 -18.653 1.00 97.12 251 LEU A CA 1
ATOM 1851 C C . LEU A 1 251 ? 4.466 -3.573 -19.024 1.00 97.12 251 LEU A C 1
ATOM 1853 O O . LEU A 1 251 ? 5.472 -3.904 -19.651 1.00 97.12 251 LEU A O 1
ATOM 1857 N N . CYS A 1 252 ? 3.513 -4.447 -18.700 1.00 96.12 252 CYS A N 1
ATOM 1858 C CA . CYS A 1 252 ? 3.553 -5.859 -19.077 1.00 96.12 252 CYS A CA 1
ATOM 1859 C C . CYS A 1 252 ? 2.415 -6.208 -20.032 1.00 96.12 252 CYS A C 1
ATOM 1861 O O . CYS A 1 252 ? 1.255 -6.244 -19.632 1.00 96.12 252 CYS A O 1
ATOM 1863 N N . ARG A 1 253 ? 2.732 -6.545 -21.286 1.00 93.38 253 ARG A N 1
ATOM 1864 C CA . ARG A 1 253 ? 1.716 -6.965 -22.272 1.00 93.38 253 ARG A CA 1
ATOM 1865 C C . ARG A 1 253 ? 1.111 -8.337 -21.976 1.00 93.38 253 ARG A C 1
ATOM 1867 O O . ARG A 1 253 ? 0.004 -8.610 -22.423 1.00 93.38 253 ARG A O 1
ATOM 1874 N N . GLY A 1 254 ? 1.817 -9.179 -21.218 1.00 90.44 254 GLY A N 1
ATOM 1875 C CA . GLY A 1 254 ? 1.344 -10.511 -20.840 1.00 90.44 254 GLY A CA 1
ATOM 1876 C C . GLY A 1 254 ? 0.134 -10.474 -19.905 1.00 90.44 254 GLY A C 1
ATOM 1877 O O . GLY A 1 254 ? -0.786 -11.267 -20.073 1.00 90.44 254 GLY A O 1
ATOM 1878 N N . CYS A 1 255 ? 0.113 -9.539 -18.950 1.00 90.56 255 CYS A N 1
ATOM 1879 C CA . CYS A 1 255 ? -0.988 -9.401 -17.993 1.00 90.56 255 CYS A CA 1
ATOM 1880 C C . CYS A 1 255 ? -1.731 -8.055 -18.073 1.00 90.56 255 CYS A C 1
ATOM 1882 O O . CYS A 1 255 ? -2.746 -7.883 -17.420 1.00 90.56 255 CYS A O 1
ATOM 1884 N N . GLY A 1 256 ? -1.270 -7.083 -18.860 1.00 93.25 256 GLY A N 1
ATOM 1885 C CA . GLY A 1 256 ? -1.886 -5.752 -18.906 1.00 93.25 256 GLY A CA 1
ATOM 1886 C C . GLY A 1 256 ? -1.657 -4.921 -17.638 1.00 93.25 256 GLY A C 1
ATOM 1887 O O . GLY A 1 256 ? -2.320 -3.906 -17.450 1.00 93.25 256 GLY A O 1
ATOM 1888 N N . ALA A 1 257 ? -0.721 -5.321 -16.771 1.00 95.44 257 ALA A N 1
ATOM 1889 C CA . ALA A 1 257 ? -0.376 -4.562 -15.575 1.00 95.44 257 ALA A CA 1
ATOM 1890 C C . ALA A 1 257 ? 0.750 -3.550 -15.823 1.00 95.44 257 ALA A C 1
ATOM 1892 O O . ALA A 1 257 ? 1.571 -3.733 -16.729 1.00 95.44 257 ALA A O 1
ATOM 1893 N N . TYR A 1 258 ? 0.840 -2.531 -14.967 1.00 97.50 258 TYR A N 1
ATOM 1894 C CA . TYR A 1 258 ? 2.004 -1.650 -14.893 1.00 97.50 258 TYR A CA 1
ATOM 1895 C C . TYR A 1 258 ? 2.531 -1.489 -13.465 1.00 97.50 258 TYR A C 1
ATOM 1897 O O . TYR A 1 258 ? 1.779 -1.598 -12.501 1.00 97.50 258 TYR A O 1
ATOM 1905 N N . LEU A 1 259 ? 3.829 -1.201 -13.351 1.00 97.81 259 LEU A N 1
ATOM 1906 C CA . LEU A 1 259 ? 4.519 -0.851 -12.111 1.00 97.81 259 LEU A CA 1
ATOM 1907 C C . LEU A 1 259 ? 5.259 0.473 -12.305 1.00 97.81 259 LEU A C 1
ATOM 1909 O O . LEU A 1 259 ? 6.072 0.599 -13.225 1.00 97.81 259 LEU A O 1
ATOM 1913 N N . LYS A 1 260 ? 5.030 1.452 -11.428 1.00 98.44 260 LYS A N 1
ATOM 1914 C CA . LYS A 1 260 ? 5.841 2.676 -11.417 1.00 98.44 260 LYS A CA 1
ATOM 1915 C C . LYS A 1 260 ? 7.245 2.371 -10.904 1.00 98.44 260 LYS A C 1
ATOM 1917 O O . LYS A 1 260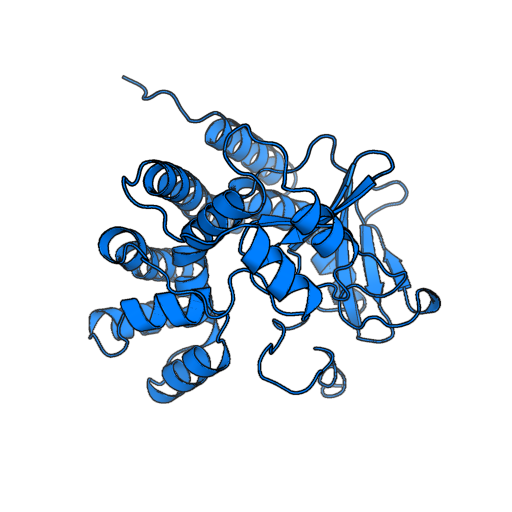 ? 7.414 1.629 -9.939 1.00 98.44 260 LYS A O 1
ATOM 1922 N N . ARG A 1 261 ? 8.246 2.952 -11.554 1.00 97.69 261 ARG A N 1
ATOM 1923 C CA . ARG A 1 261 ? 9.654 2.916 -11.161 1.00 97.69 261 ARG A CA 1
ATOM 1924 C C . ARG A 1 261 ? 10.141 4.341 -10.973 1.00 97.69 261 ARG A C 1
ATOM 1926 O O . ARG A 1 261 ? 10.172 5.116 -11.933 1.00 97.69 261 ARG A O 1
ATOM 1933 N N . LEU A 1 262 ? 10.479 4.676 -9.737 1.00 97.75 262 LEU A N 1
ATOM 1934 C CA . LEU A 1 262 ? 10.856 6.015 -9.322 1.00 97.75 262 LEU A CA 1
ATOM 1935 C C . LEU A 1 262 ? 12.353 6.043 -9.018 1.00 97.75 262 LEU A C 1
ATOM 1937 O O . LEU A 1 262 ? 12.813 5.379 -8.098 1.00 97.75 262 LEU A O 1
ATOM 1941 N N . THR A 1 263 ? 13.132 6.806 -9.781 1.00 96.62 263 THR A N 1
ATOM 1942 C CA . THR A 1 263 ? 14.501 7.129 -9.371 1.00 96.62 263 THR A CA 1
ATOM 1943 C C . THR A 1 263 ? 14.491 8.019 -8.137 1.00 96.62 263 THR A C 1
ATOM 1945 O O . THR A 1 263 ? 13.864 9.077 -8.150 1.00 96.62 263 THR A O 1
ATOM 1948 N N . VAL A 1 264 ? 15.211 7.614 -7.097 1.00 95.69 264 VAL A N 1
ATOM 1949 C CA . VAL A 1 264 ? 15.298 8.337 -5.823 1.00 95.69 264 VAL A CA 1
ATOM 1950 C C . VAL A 1 264 ? 16.758 8.525 -5.420 1.00 95.69 264 VAL A C 1
ATOM 1952 O O . VAL A 1 264 ? 17.633 7.787 -5.862 1.00 95.69 264 VAL A O 1
ATOM 1955 N N . THR A 1 265 ? 17.033 9.515 -4.572 1.00 94.00 265 THR A N 1
ATOM 1956 C CA . THR A 1 265 ? 18.373 9.751 -3.994 1.00 94.00 265 THR A CA 1
ATOM 1957 C C . THR A 1 265 ? 18.550 9.106 -2.620 1.00 94.00 265 THR A C 1
ATOM 1959 O O . THR A 1 265 ? 19.656 9.035 -2.096 1.00 94.00 265 THR A O 1
ATOM 1962 N N . SER A 1 266 ? 17.450 8.668 -2.015 1.00 93.38 266 SER A N 1
ATOM 1963 C CA . SER A 1 266 ? 17.393 7.957 -0.741 1.00 93.38 266 SER A CA 1
ATOM 1964 C C . SER A 1 266 ? 16.096 7.146 -0.694 1.00 93.38 266 SER A C 1
ATOM 1966 O O . SER A 1 266 ? 15.112 7.594 -1.285 1.00 93.38 266 SER A O 1
ATOM 1968 N N . PRO A 1 267 ? 16.046 6.006 0.014 1.00 92.38 267 PRO A N 1
ATOM 1969 C CA . PRO A 1 267 ? 14.803 5.252 0.170 1.00 92.38 267 PRO A CA 1
ATOM 1970 C C . PRO A 1 267 ? 13.702 6.111 0.808 1.00 92.38 267 PRO A C 1
ATOM 1972 O O . PRO A 1 267 ? 13.941 6.761 1.829 1.00 92.38 267 PRO A O 1
ATOM 1975 N N . THR A 1 268 ? 12.494 6.106 0.240 1.00 95.38 268 THR A N 1
ATOM 1976 C CA . THR A 1 268 ? 11.371 6.896 0.778 1.00 95.38 268 THR A CA 1
ATOM 1977 C C . THR A 1 268 ? 10.882 6.303 2.109 1.00 95.38 268 THR A C 1
ATOM 1979 O O . THR A 1 268 ? 10.617 5.105 2.174 1.00 95.38 268 THR A O 1
ATOM 1982 N N . PRO A 1 269 ? 10.720 7.065 3.198 1.00 95.69 269 PRO A N 1
ATOM 1983 C CA . PRO A 1 269 ? 10.103 6.548 4.424 1.00 95.69 269 PRO A CA 1
ATOM 1984 C C . PRO A 1 269 ? 8.695 5.984 4.172 1.00 95.69 269 PRO A C 1
ATOM 1986 O O . PRO A 1 269 ? 8.000 6.444 3.268 1.00 95.69 269 PRO A O 1
ATOM 1989 N N . PHE A 1 270 ? 8.261 4.988 4.952 1.00 96.31 270 PHE A N 1
ATOM 1990 C CA . PHE A 1 270 ? 6.956 4.332 4.764 1.00 96.31 270 PHE A CA 1
ATOM 1991 C C . PHE A 1 270 ? 5.801 5.338 4.724 1.00 96.31 270 PHE A C 1
ATOM 1993 O O . PHE A 1 270 ? 4.953 5.287 3.836 1.00 96.31 270 PHE A O 1
ATOM 2000 N N . GLU A 1 271 ? 5.827 6.291 5.647 1.00 96.38 271 GLU A N 1
ATOM 2001 C CA . GLU A 1 271 ? 4.810 7.318 5.834 1.00 96.38 271 GLU A CA 1
ATOM 2002 C C . GLU A 1 271 ? 4.708 8.259 4.627 1.00 96.38 271 GLU A C 1
ATOM 2004 O O . GLU A 1 271 ? 3.654 8.843 4.381 1.00 96.38 271 GLU A O 1
ATOM 2009 N N . LEU A 1 272 ? 5.792 8.391 3.855 1.00 97.12 272 LEU A N 1
ATOM 2010 C CA . LEU A 1 272 ? 5.875 9.273 2.691 1.00 97.12 272 LEU A CA 1
ATOM 2011 C C . LEU A 1 272 ? 5.616 8.540 1.365 1.00 97.12 272 LEU A C 1
ATOM 2013 O O . LEU A 1 272 ? 5.427 9.203 0.345 1.00 97.12 272 LEU A O 1
ATOM 2017 N N . LEU A 1 273 ? 5.528 7.199 1.361 1.00 97.75 273 LEU A N 1
ATOM 2018 C CA . LEU A 1 273 ? 5.215 6.421 0.153 1.00 97.75 273 LEU A CA 1
ATOM 2019 C C . LEU A 1 273 ? 3.939 6.902 -0.558 1.00 97.75 273 LEU A C 1
ATOM 2021 O O . LEU A 1 273 ? 3.988 7.053 -1.779 1.00 97.75 273 LEU A O 1
ATOM 2025 N N . PRO A 1 274 ? 2.817 7.203 0.135 1.00 97.38 274 PRO A N 1
ATOM 2026 C CA . PRO A 1 274 ? 1.626 7.711 -0.539 1.00 97.38 274 PRO A CA 1
ATOM 2027 C C . PRO A 1 274 ? 1.883 9.031 -1.273 1.00 97.38 274 PRO A C 1
ATOM 2029 O O . PRO A 1 274 ? 1.302 9.272 -2.331 1.00 97.38 274 PRO A O 1
ATOM 2032 N N . ILE A 1 275 ? 2.746 9.896 -0.728 1.00 97.50 275 ILE A N 1
ATOM 2033 C CA . ILE A 1 275 ? 3.050 11.203 -1.322 1.00 97.50 275 ILE A CA 1
ATOM 2034 C C . ILE A 1 275 ? 3.801 11.018 -2.638 1.00 97.50 275 ILE A C 1
ATOM 2036 O O . ILE A 1 275 ? 3.451 11.660 -3.624 1.00 97.50 275 ILE A O 1
ATOM 2040 N N . GLU A 1 276 ? 4.777 10.110 -2.686 1.00 97.25 276 GLU A N 1
ATOM 2041 C CA . GLU A 1 276 ? 5.505 9.805 -3.924 1.00 97.25 276 GLU A CA 1
ATOM 2042 C C . GLU A 1 276 ? 4.646 9.038 -4.941 1.00 97.25 276 GLU A C 1
ATOM 2044 O O . GLU A 1 276 ? 4.763 9.256 -6.151 1.00 97.25 276 GLU A O 1
ATOM 2049 N N . ASP A 1 277 ? 3.715 8.203 -4.471 1.00 97.19 277 ASP A N 1
ATOM 2050 C CA . ASP A 1 277 ? 2.705 7.586 -5.334 1.00 97.19 277 ASP A CA 1
ATOM 2051 C C . ASP A 1 277 ? 1.830 8.670 -5.994 1.00 97.19 277 ASP A C 1
ATOM 2053 O O . ASP A 1 277 ? 1.693 8.678 -7.216 1.00 97.19 277 ASP A O 1
ATOM 2057 N N . LEU A 1 278 ? 1.341 9.650 -5.223 1.00 96.62 278 LEU A N 1
ATOM 2058 C CA . LEU A 1 278 ? 0.560 10.782 -5.739 1.00 96.62 278 LEU A CA 1
ATOM 2059 C C . LEU A 1 278 ? 1.390 11.694 -6.657 1.00 96.62 278 LEU A C 1
ATOM 2061 O O . LEU A 1 278 ? 0.915 12.100 -7.718 1.00 96.62 278 LEU A O 1
ATOM 2065 N N . ALA A 1 279 ? 2.637 11.993 -6.294 1.00 95.75 279 ALA A N 1
ATOM 2066 C CA . ALA A 1 279 ? 3.526 12.849 -7.081 1.00 95.75 279 ALA A CA 1
ATOM 2067 C C . ALA A 1 279 ? 3.886 12.250 -8.451 1.00 95.75 279 ALA A C 1
ATOM 2069 O O . ALA A 1 279 ? 4.342 12.966 -9.339 1.00 95.75 279 ALA A O 1
ATOM 2070 N N . SER A 1 280 ? 3.668 10.946 -8.629 1.00 95.94 280 SER A N 1
ATOM 2071 C CA . SER A 1 280 ? 3.904 10.218 -9.875 1.00 95.94 280 SER A CA 1
ATOM 2072 C C . SER A 1 280 ? 2.613 9.797 -10.592 1.00 95.94 280 SER A C 1
ATOM 2074 O O . SER A 1 280 ? 2.662 8.916 -11.452 1.00 95.94 280 SER A O 1
ATOM 2076 N N . THR A 1 281 ? 1.475 10.433 -10.279 1.00 95.69 281 THR A N 1
ATOM 2077 C CA . THR A 1 281 ? 0.149 10.114 -10.856 1.00 95.69 281 THR A CA 1
ATOM 2078 C C . THR A 1 281 ? 0.112 10.198 -12.382 1.00 95.69 281 THR A C 1
ATOM 2080 O O . THR A 1 281 ? -0.594 9.424 -13.024 1.00 95.69 281 THR A O 1
ATOM 2083 N N . ASP A 1 282 ? 0.916 11.064 -13.001 1.00 95.44 282 ASP A N 1
ATOM 2084 C CA . ASP A 1 282 ? 0.977 11.157 -14.465 1.00 95.44 282 ASP A CA 1
ATOM 2085 C C . ASP A 1 282 ? 1.375 9.820 -15.113 1.00 95.44 282 ASP A C 1
ATOM 2087 O O . ASP A 1 282 ? 0.932 9.504 -16.216 1.00 95.44 282 ASP A O 1
ATOM 2091 N N . LEU A 1 283 ? 2.184 8.994 -14.432 1.00 97.50 283 LEU A N 1
ATOM 2092 C CA . LEU A 1 283 ? 2.530 7.654 -14.918 1.00 97.50 283 LEU A CA 1
ATOM 2093 C C . LEU A 1 283 ? 1.338 6.697 -14.864 1.00 97.50 283 LEU A C 1
ATOM 2095 O O . LEU A 1 283 ? 1.230 5.824 -15.725 1.00 97.50 283 LEU A O 1
ATOM 2099 N N . ASP A 1 284 ? 0.465 6.849 -13.867 1.00 97.06 284 ASP A N 1
ATOM 2100 C CA . ASP A 1 284 ? -0.777 6.087 -13.776 1.00 97.06 284 ASP A CA 1
ATOM 2101 C C . ASP A 1 284 ? -1.716 6.476 -14.934 1.00 97.06 284 ASP A C 1
ATOM 2103 O O . ASP A 1 284 ? -2.255 5.594 -15.603 1.00 97.06 284 ASP A O 1
ATOM 2107 N N . ILE A 1 285 ? -1.827 7.776 -15.245 1.00 96.06 285 ILE A N 1
ATOM 2108 C CA . ILE A 1 285 ? -2.597 8.286 -16.395 1.00 96.06 285 ILE A CA 1
ATOM 2109 C C . ILE A 1 285 ? -2.024 7.744 -17.713 1.00 96.06 285 ILE A C 1
ATOM 2111 O O . ILE A 1 285 ? -2.756 7.143 -18.497 1.00 96.06 285 ILE A O 1
ATOM 2115 N N . LEU A 1 286 ? -0.710 7.871 -17.927 1.00 96.81 286 LEU A N 1
ATOM 2116 C CA . LEU A 1 286 ? -0.028 7.382 -19.131 1.00 96.81 286 LEU A CA 1
ATOM 2117 C C . LEU A 1 286 ? -0.237 5.875 -19.348 1.00 96.81 286 LEU A C 1
ATOM 2119 O O . LEU A 1 286 ? -0.434 5.425 -20.478 1.00 96.81 286 LEU A O 1
ATOM 2123 N N . ALA A 1 287 ? -0.154 5.081 -18.279 1.00 97.06 287 ALA A N 1
ATOM 2124 C CA . ALA A 1 287 ? -0.372 3.643 -18.354 1.00 97.06 287 ALA A CA 1
ATOM 2125 C C . ALA A 1 287 ? -1.841 3.315 -18.672 1.00 97.06 287 ALA A C 1
ATOM 2127 O O . ALA A 1 287 ? -2.103 2.467 -19.532 1.00 97.06 287 ALA A O 1
ATOM 2128 N N . ALA A 1 288 ? -2.786 4.020 -18.043 1.00 96.00 288 ALA A N 1
ATOM 2129 C CA . ALA A 1 288 ? -4.218 3.846 -18.269 1.00 96.00 288 ALA A CA 1
ATOM 2130 C C . ALA A 1 288 ? -4.636 4.199 -19.706 1.00 96.00 288 ALA A C 1
ATOM 2132 O O . ALA A 1 288 ? -5.371 3.434 -20.331 1.00 96.00 288 ALA A O 1
ATOM 2133 N N . GLU A 1 289 ? -4.116 5.290 -20.276 1.00 96.50 289 GLU A N 1
ATOM 2134 C CA . GLU A 1 289 ? -4.347 5.670 -21.681 1.00 96.50 289 GLU A CA 1
ATOM 2135 C C . GLU A 1 289 ? -3.850 4.602 -22.669 1.00 96.50 289 GLU A C 1
ATOM 2137 O O . GLU A 1 289 ? -4.411 4.429 -23.752 1.00 96.50 289 GLU A O 1
ATOM 2142 N N . GLN A 1 290 ? -2.830 3.835 -22.278 1.00 95.38 290 GLN A N 1
ATOM 2143 C CA . GLN A 1 290 ? -2.309 2.703 -23.048 1.00 95.38 290 GLN A CA 1
ATOM 2144 C C . GLN A 1 290 ? -3.026 1.374 -22.751 1.00 95.38 290 GLN A C 1
ATOM 2146 O O . GLN A 1 290 ? -2.668 0.342 -23.322 1.00 95.38 290 GLN A O 1
ATOM 2151 N N . GLY A 1 291 ? -4.051 1.382 -21.896 1.00 94.81 291 GLY A N 1
ATOM 2152 C CA . GLY A 1 291 ? -4.858 0.212 -21.553 1.00 94.81 291 GLY A CA 1
ATOM 2153 C C . GLY A 1 291 ? -4.246 -0.700 -20.489 1.00 94.81 291 GLY A C 1
ATOM 2154 O O . GLY A 1 291 ? -4.636 -1.865 -20.408 1.00 94.81 291 GLY A O 1
ATOM 2155 N N . PHE A 1 292 ? -3.297 -0.201 -19.693 1.00 96.12 292 PHE A N 1
ATOM 2156 C CA . PHE A 1 292 ? -2.727 -0.927 -18.558 1.00 96.12 292 PHE A CA 1
ATOM 2157 C C . PHE A 1 292 ? -3.387 -0.495 -17.245 1.00 96.12 292 PHE A C 1
ATOM 2159 O O . PHE A 1 292 ? -3.760 0.663 -17.077 1.00 96.12 292 PHE A O 1
ATOM 2166 N N . GLY A 1 293 ? -3.505 -1.417 -16.291 1.00 94.19 293 GLY A N 1
ATOM 2167 C CA . GLY A 1 293 ? -4.093 -1.151 -14.973 1.00 94.19 293 GLY A CA 1
ATOM 2168 C C . GLY A 1 293 ? -3.244 -1.696 -13.830 1.00 94.19 293 GLY A C 1
ATOM 2169 O O . GLY A 1 293 ? -2.371 -2.537 -14.040 1.00 94.19 293 GLY A O 1
ATOM 2170 N N . ARG A 1 294 ? -3.500 -1.250 -12.597 1.00 92.38 294 ARG A N 1
ATOM 2171 C CA . ARG A 1 294 ? -2.948 -1.945 -11.427 1.00 92.38 294 ARG A CA 1
ATOM 2172 C C . ARG A 1 294 ? -3.779 -3.196 -11.136 1.00 92.38 294 ARG A C 1
ATOM 2174 O O . ARG A 1 294 ? -5.008 -3.122 -11.180 1.00 92.38 294 ARG A O 1
ATOM 2181 N N . PRO A 1 295 ? -3.138 -4.336 -10.843 1.00 90.12 295 PRO A N 1
ATOM 2182 C CA . PRO A 1 295 ? -3.860 -5.551 -10.506 1.00 90.12 295 PRO A CA 1
ATOM 2183 C C . PRO A 1 295 ? -4.574 -5.430 -9.157 1.00 90.12 295 PRO A C 1
ATOM 2185 O O . PRO A 1 295 ? -4.140 -4.694 -8.269 1.00 90.12 295 PRO A O 1
ATOM 2188 N N . SER A 1 296 ? -5.629 -6.226 -8.972 1.00 87.50 296 SER A N 1
ATOM 2189 C CA . SER A 1 296 ? -6.167 -6.500 -7.637 1.00 87.50 296 SER A CA 1
ATOM 2190 C C . SER A 1 296 ? -5.115 -7.198 -6.764 1.00 87.50 296 SER A C 1
ATOM 2192 O O . SER A 1 296 ? -4.183 -7.821 -7.278 1.00 87.50 296 SER A O 1
ATOM 2194 N N . LEU A 1 297 ? -5.259 -7.084 -5.442 1.00 85.69 297 LEU A N 1
ATOM 2195 C CA . LEU A 1 297 ? -4.373 -7.724 -4.463 1.00 85.69 297 LEU A CA 1
ATOM 2196 C C . LEU A 1 297 ? -4.250 -9.240 -4.726 1.00 85.69 297 LEU A C 1
ATOM 2198 O O . LEU A 1 297 ? -5.232 -9.832 -5.185 1.00 85.69 297 LEU A O 1
ATOM 2202 N N . PRO A 1 298 ? -3.096 -9.883 -4.441 1.00 85.62 298 PRO A N 1
ATOM 2203 C CA . PRO A 1 298 ? -2.998 -11.333 -4.552 1.00 85.62 298 PRO A CA 1
ATOM 2204 C C . PRO A 1 298 ? -4.028 -12.023 -3.656 1.00 85.62 298 PRO A C 1
ATOM 2206 O O . PRO A 1 298 ? -4.166 -11.672 -2.483 1.00 85.62 298 PRO A O 1
ATOM 2209 N N . ASP A 1 299 ? -4.705 -13.032 -4.199 1.00 83.69 299 ASP A N 1
ATOM 2210 C CA . ASP A 1 299 ? -5.431 -14.002 -3.388 1.00 83.69 299 ASP A CA 1
ATOM 2211 C C . ASP A 1 299 ? -4.437 -15.067 -2.923 1.00 83.69 299 ASP A C 1
ATOM 2213 O O . ASP A 1 299 ? -4.029 -15.934 -3.691 1.00 83.69 299 ASP A O 1
ATOM 2217 N N . LEU A 1 300 ? -3.999 -14.944 -1.673 1.00 81.19 300 LEU A N 1
ATOM 2218 C CA . LEU A 1 300 ? -2.984 -15.812 -1.078 1.00 81.19 300 LEU A CA 1
ATOM 2219 C C . LEU A 1 300 ? -3.550 -17.172 -0.624 1.00 81.19 300 LEU A C 1
ATOM 2221 O O . LEU A 1 300 ? -2.771 -18.047 -0.253 1.00 81.19 300 LEU A O 1
ATOM 2225 N N . ASP A 1 301 ? -4.879 -17.337 -0.617 1.00 77.44 301 ASP A N 1
ATOM 2226 C CA . ASP A 1 301 ? -5.576 -18.599 -0.309 1.00 77.44 301 ASP A CA 1
ATOM 2227 C C . ASP A 1 301 ? -6.133 -19.287 -1.566 1.00 77.44 301 ASP A C 1
ATOM 2229 O O . ASP A 1 301 ? -6.503 -20.465 -1.535 1.00 77.44 301 ASP A O 1
ATOM 2233 N N . GLY A 1 302 ? -6.220 -18.554 -2.675 1.00 64.50 302 GLY A N 1
ATOM 2234 C CA . GLY A 1 302 ? -6.660 -19.063 -3.964 1.00 64.50 302 GLY A CA 1
ATOM 2235 C C . GLY A 1 302 ? -5.579 -19.869 -4.697 1.00 64.50 302 GLY A C 1
ATOM 2236 O O . GLY A 1 302 ? -4.395 -19.790 -4.371 1.00 64.50 302 GLY A O 1
ATOM 2237 N N . PRO A 1 303 ? -5.954 -20.647 -5.734 1.00 56.00 303 PRO A N 1
ATOM 2238 C CA . PRO A 1 303 ? -4.965 -21.168 -6.681 1.00 56.00 303 PRO A CA 1
ATOM 2239 C C . PRO A 1 303 ? -4.178 -19.995 -7.283 1.00 56.00 303 PRO A C 1
ATOM 2241 O O . PRO A 1 303 ? -4.767 -18.926 -7.435 1.00 56.00 303 PRO A O 1
ATOM 2244 N N . GLU A 1 304 ? -2.900 -20.186 -7.652 1.00 52.25 304 GLU A N 1
ATOM 2245 C CA . GLU A 1 304 ? -2.089 -19.158 -8.330 1.00 52.25 304 GLU A CA 1
ATOM 2246 C C . GLU A 1 304 ? -2.844 -18.622 -9.553 1.00 52.25 304 GLU A C 1
ATOM 2248 O O . GLU A 1 304 ? -2.838 -19.199 -10.640 1.00 52.25 304 GLU A O 1
ATOM 2253 N N . ARG A 1 305 ? -3.554 -17.517 -9.352 1.00 48.47 305 ARG A N 1
ATOM 2254 C CA . ARG A 1 305 ? -4.250 -16.782 -10.392 1.00 48.47 305 ARG A CA 1
ATOM 2255 C C . ARG A 1 305 ? -3.437 -15.539 -10.606 1.00 48.47 305 ARG A C 1
ATOM 2257 O O . ARG A 1 305 ? -3.346 -14.678 -9.731 1.00 48.47 305 ARG A O 1
ATOM 2264 N N . TYR A 1 306 ? -2.843 -15.437 -11.785 1.00 52.25 306 TYR A N 1
ATOM 2265 C CA . TYR A 1 306 ? -2.287 -14.168 -12.201 1.00 52.25 306 TYR A CA 1
ATOM 2266 C C . TYR A 1 306 ? -3.424 -13.144 -12.160 1.00 52.25 306 TYR A C 1
ATOM 2268 O O . TYR A 1 306 ? -4.498 -13.416 -12.704 1.00 52.25 306 TYR A O 1
ATOM 2276 N N . PRO A 1 307 ? -3.228 -11.980 -11.521 1.00 52.12 307 PRO A N 1
ATOM 2277 C CA . PRO A 1 307 ? -4.310 -11.065 -11.144 1.00 52.12 307 PRO A CA 1
ATOM 2278 C C . PRO A 1 307 ? -5.062 -10.425 -12.330 1.00 52.12 307 PRO A C 1
ATOM 2280 O O . PRO A 1 307 ? -5.858 -9.507 -12.151 1.00 52.12 307 PRO A O 1
ATOM 2283 N N . CYS A 1 308 ? -4.815 -10.891 -13.554 1.00 51.84 308 CYS A N 1
ATOM 2284 C CA . CYS A 1 308 ? -5.234 -10.270 -14.796 1.00 51.84 308 CYS A CA 1
ATOM 2285 C C . CYS A 1 308 ? -5.971 -11.208 -15.763 1.00 51.84 308 CYS A C 1
ATOM 2287 O O . CYS A 1 308 ? -6.201 -10.815 -16.907 1.00 51.84 308 CYS A O 1
ATOM 2289 N N . GLU A 1 309 ? -6.406 -12.402 -15.340 1.00 44.97 309 GLU A N 1
ATOM 2290 C CA . GLU A 1 309 ? -7.275 -13.249 -16.184 1.00 44.97 309 GLU A CA 1
ATOM 2291 C C . GLU A 1 309 ? -8.577 -12.532 -16.616 1.00 44.97 309 GLU A C 1
ATOM 2293 O O . GLU A 1 309 ? -9.170 -12.893 -17.630 1.00 44.97 309 GLU A O 1
ATOM 2298 N N . ASN A 1 310 ? -8.966 -11.440 -15.941 1.00 41.09 310 ASN A N 1
ATOM 2299 C CA . ASN A 1 310 ? -10.196 -10.686 -16.209 1.00 41.09 310 ASN A CA 1
ATOM 2300 C C . ASN A 1 310 ? -10.044 -9.393 -17.041 1.00 41.09 310 ASN A C 1
ATOM 2302 O O . ASN A 1 310 ? -11.045 -8.716 -17.264 1.00 41.09 310 ASN A O 1
ATOM 2306 N N . VAL A 1 311 ? -8.863 -9.037 -17.571 1.00 42.59 311 VAL A N 1
ATOM 2307 C CA . VAL A 1 311 ? -8.730 -7.825 -18.431 1.00 42.59 311 VAL A CA 1
ATOM 2308 C C . VAL A 1 311 ? -9.243 -8.064 -19.870 1.00 42.59 311 VAL A C 1
ATOM 2310 O O . VAL A 1 311 ? -9.229 -7.176 -20.719 1.00 42.59 311 VAL A O 1
ATOM 2313 N N . LYS A 1 312 ? -9.783 -9.253 -20.167 1.00 36.28 312 LYS A N 1
ATOM 2314 C CA . LYS A 1 312 ? -10.482 -9.557 -21.426 1.00 36.28 312 LYS A CA 1
ATOM 2315 C C . LYS A 1 312 ? -12.003 -9.620 -21.248 1.00 36.28 312 LYS A C 1
ATOM 2317 O O . LYS A 1 312 ? -12.589 -10.654 -21.535 1.00 36.28 312 LYS A O 1
ATOM 2322 N N . SER A 1 313 ? -12.665 -8.550 -20.806 1.00 36.16 313 SER A N 1
ATOM 2323 C CA . SER A 1 313 ? -14.122 -8.426 -21.006 1.00 36.16 313 SER A CA 1
ATOM 2324 C C . SER A 1 313 ? -14.647 -7.010 -20.754 1.00 36.16 313 SER A C 1
ATOM 2326 O O . SER A 1 313 ? -15.333 -6.797 -19.763 1.00 36.16 313 SER A O 1
ATOM 2328 N N . THR A 1 314 ? -14.358 -6.070 -21.659 1.00 32.19 314 THR A N 1
ATOM 2329 C CA . THR A 1 314 ? -15.257 -4.956 -22.044 1.00 32.19 314 THR A CA 1
ATOM 2330 C C . THR A 1 314 ? -14.601 -4.132 -23.159 1.00 32.19 314 THR A C 1
ATOM 2332 O O . THR A 1 314 ? -13.921 -3.135 -22.926 1.00 32.19 314 THR A O 1
ATOM 2335 N N . ARG A 1 315 ? -14.798 -4.571 -24.401 1.00 33.16 315 ARG A N 1
ATOM 2336 C CA . ARG A 1 315 ? -14.869 -3.699 -25.578 1.00 33.16 315 ARG A CA 1
ATOM 2337 C C . ARG A 1 315 ? -16.132 -4.059 -26.336 1.00 33.16 315 ARG A C 1
ATOM 2339 O O . ARG A 1 315 ? -16.442 -5.271 -26.358 1.00 33.16 315 ARG A O 1
#

Solvent-accessible surface area (backbone atoms only — not comparable to full-atom values): 17552 Å² total; per-residue (Å²): 133,82,74,86,74,52,74,65,56,55,50,50,54,53,50,50,52,53,46,39,69,78,41,58,86,44,45,68,60,51,56,45,46,51,58,54,37,54,50,38,47,56,46,36,57,54,59,75,65,46,96,62,70,48,46,89,64,59,53,71,58,36,21,51,32,31,70,69,76,35,31,46,58,58,90,58,80,66,59,71,60,49,88,69,35,46,63,37,29,50,50,37,20,54,48,39,21,76,62,71,49,35,68,58,22,49,51,42,38,55,40,44,74,68,59,77,49,58,60,64,62,45,40,51,35,45,64,61,52,39,59,65,63,51,37,55,52,23,56,76,71,72,40,58,36,69,57,51,49,48,17,29,39,71,30,38,26,39,55,44,27,54,38,40,32,61,56,71,52,34,93,94,48,82,68,55,66,68,34,51,57,21,52,62,63,31,92,55,53,43,30,62,45,62,44,37,45,50,65,32,32,42,33,43,90,96,46,63,34,35,31,24,63,56,40,39,54,74,47,58,74,68,65,83,38,41,58,78,66,61,46,60,51,87,41,52,47,77,46,53,96,46,93,86,49,74,44,32,26,41,34,28,72,82,56,35,32,52,44,43,34,38,60,41,96,63,88,76,55,62,65,48,44,64,56,56,54,59,76,45,44,67,47,56,50,57,37,43,78,72,68,27,44,75,65,62,74,62,64,88,87,53,74,98,62,57,66,36,83,71,79,81,77,88,131

Organism: NCBI:txid408172

InterPro domains:
  IPR006452 Formate dehydrogenase accessory protein [PTHR37689] (184-296)
  IPR006452 Formate dehydrogenase accessory protein [cd16341] (45-291)
  IPR024064 FdhE-like superfamily [G3DSA:3.90.1670.10] (1-300)
  IPR024064 FdhE-like superfamily [SSF144020] (42-297)

Sequence (315 aa):
MTCPTSPLLDQAQARWTALGTATPDLAPAIALQRALVNRTIETVDRLQQLDKPVLDLEPGLAATKLRASTPALRGEVLELPVDLLGPLVFQACDDLASGGAGEVAQRVRNCLDAGRIDISSLLTASFERNQAAIRVKATHEGIAPDVLWLAAELAVGPAAHVAQQTVFAPRGEPLASTLTGALDAWPHGYCPACGSWPAFAEDLDAVSFLRCSFCGLQWHLNFAGCTYCGNDPAQLSSASIATGSPHRAQLCRGCGAYLKRLTVTSPTPFELLPIEDLASTDLDILAAEQGFGRPSLPDLDGPERYPCENVKSTR

pLDDT: mean 91.49, std 12.79, range [32.19, 98.69]

Foldseek 3Di:
DDDPDDPVLVVLVVLLVVLCVVPVVCVLVSVLLNVLLVLLVVLLVVQVPDPDAQADADLLQLLVCLLVLHASQAPGDGPPPCVSLVVQLLVLLVSVCSSPCNVLSVLLNVCVVVVLDPSVVLLVCLQNVVLVVQQVSCVVSVGDSVSSSVSSLSSNLSSLQRNVCVRCPNPPDDHDPSNVVSLLVRAALADSHRQWHFLAWEDAPPDIWGAGLRNRDTGDHNAQADRQQRDHVVQWDWDDPDVPDQKIWIAGNVQLAIHIYHYDNDRDPSSCSVSVSSSVCVRQVVSVVVRGHHFDGDPPVDDPDRRRPPSPDDD

Mean predicted aligned error: 5.09 Å